Protein AF-A0A2V9W649-F1 (afdb_monomer)

Sequence (204 aa):
MFNSCSEYHQCWRRTGMTVLRASDFQQPILEKAGDNLRIDWGSVLLALPDQSGASAATEARETAQSNFAAGKPFVSDDLDMPRRASEGALLAASLDFGHVGSESVSRHILVGYDDLYSIEYLKRWMRPYWRRKGMTIGELLETAEREYSAIDRRSREFDELLATDLRQVGGEAYADLATVAFRQTIAAHKLVVDVDGQPMLFPK

pLDDT: mean 89.99, std 12.3, range [30.41, 98.69]

Foldseek 3Di:
DDDPDDPPALWDDDDQKIKGKDAQPVQCQQVDDDPPDDQRHFIKMKIFGNDPLKAWEFAFPVVLVVCVVVSHHDDDYDRPDDDDPVGGTDGDMDHDPDDDDPDDDDGDMDIDTGSVFDHQDPNDTWRFLVCLPPDDPSNVVVVCVVCVVVVVVVVVVVLVVQLVVQCVVPRDVRSVVVVVVVVVFVVQWTWTADPVGDTDIDGD

Structure (mmCIF, N/CA/C/O backbone):
data_AF-A0A2V9W649-F1
#
_entry.id   AF-A0A2V9W649-F1
#
loop_
_atom_site.group_PDB
_atom_site.id
_atom_site.type_symbol
_atom_site.label_atom_id
_atom_site.label_alt_id
_atom_site.label_comp_id
_atom_site.label_asym_id
_atom_site.label_entity_id
_atom_site.label_seq_id
_atom_site.pdbx_PDB_ins_code
_atom_site.Cartn_x
_atom_site.Cartn_y
_atom_site.Cartn_z
_atom_site.occupancy
_atom_site.B_iso_or_equiv
_atom_site.auth_seq_id
_atom_site.auth_comp_id
_atom_site.auth_asym_id
_atom_site.auth_atom_id
_atom_site.pdbx_PDB_model_num
ATOM 1 N N . MET A 1 1 ? 5.599 -7.432 -28.348 1.00 30.52 1 MET A N 1
ATOM 2 C CA . MET A 1 1 ? 5.366 -8.768 -27.767 1.00 30.52 1 MET A CA 1
ATOM 3 C C . MET A 1 1 ? 6.616 -9.126 -26.971 1.00 30.52 1 MET A C 1
ATOM 5 O O . MET A 1 1 ? 7.527 -9.723 -27.517 1.00 30.52 1 MET A O 1
ATOM 9 N N . PHE A 1 2 ? 6.707 -8.651 -25.730 1.00 30.41 2 PHE A N 1
ATOM 10 C CA . PHE A 1 2 ? 7.783 -8.987 -24.795 1.00 30.41 2 PHE A CA 1
ATOM 11 C C . PHE A 1 2 ? 7.097 -9.270 -23.460 1.00 30.41 2 PHE A C 1
ATOM 13 O O . PHE A 1 2 ? 6.714 -8.347 -22.753 1.00 30.41 2 PHE A O 1
ATOM 20 N N . ASN A 1 3 ? 6.818 -10.546 -23.202 1.00 38.91 3 ASN A N 1
ATOM 21 C CA . ASN A 1 3 ? 6.302 -11.024 -21.925 1.00 38.91 3 ASN A CA 1
ATOM 22 C C . ASN A 1 3 ? 7.467 -11.713 -21.217 1.00 38.91 3 ASN A C 1
ATOM 24 O O . ASN A 1 3 ? 7.859 -12.801 -21.635 1.00 38.91 3 ASN A O 1
ATOM 28 N N . SER A 1 4 ? 8.006 -11.096 -20.169 1.00 39.31 4 SER A N 1
ATOM 29 C CA . SER A 1 4 ? 8.986 -11.728 -19.276 1.00 39.31 4 SER A CA 1
ATOM 30 C C . SER A 1 4 ? 8.444 -11.990 -17.868 1.00 39.31 4 SER A C 1
ATOM 32 O O . SER A 1 4 ? 9.234 -12.247 -16.971 1.00 39.31 4 SER A O 1
ATOM 34 N N . CYS A 1 5 ? 7.122 -11.979 -17.652 1.00 41.66 5 CYS A N 1
ATOM 35 C CA . CYS A 1 5 ? 6.541 -12.343 -16.354 1.00 41.66 5 CYS A CA 1
ATOM 36 C C . CYS A 1 5 ? 5.833 -13.706 -16.445 1.00 41.66 5 CYS A C 1
ATOM 38 O O . CYS A 1 5 ? 4.830 -13.851 -17.144 1.00 41.66 5 CYS A O 1
ATOM 40 N N . SER A 1 6 ? 6.384 -14.708 -15.751 1.00 38.81 6 SER A N 1
ATOM 41 C CA . SER A 1 6 ? 5.775 -16.030 -15.516 1.00 38.81 6 SER A CA 1
ATOM 42 C C . SER A 1 6 ? 5.187 -16.088 -14.099 1.00 38.81 6 SER A C 1
ATOM 44 O O . SER A 1 6 ? 5.675 -15.397 -13.206 1.00 38.81 6 SER A O 1
ATOM 46 N N . GLU A 1 7 ? 4.157 -16.915 -13.880 1.00 36.25 7 GLU A N 1
ATOM 47 C CA . GLU A 1 7 ? 3.371 -17.019 -12.629 1.00 36.25 7 GLU A CA 1
ATOM 48 C C . GLU A 1 7 ? 4.176 -17.364 -11.357 1.00 36.25 7 GLU A C 1
ATOM 50 O O . GLU A 1 7 ? 3.636 -17.283 -10.255 1.00 36.25 7 GLU A O 1
ATOM 55 N N . TYR A 1 8 ? 5.461 -17.709 -11.483 1.00 37.44 8 TYR A N 1
ATOM 56 C CA . TYR A 1 8 ? 6.356 -18.029 -10.363 1.00 37.44 8 TYR A CA 1
ATOM 57 C C . TYR A 1 8 ? 7.332 -16.902 -9.982 1.00 37.44 8 TYR A C 1
ATOM 59 O O . TYR A 1 8 ? 8.129 -17.078 -9.059 1.00 37.44 8 TYR A O 1
ATOM 67 N N . HIS A 1 9 ? 7.292 -15.752 -10.661 1.00 55.50 9 HIS A N 1
ATOM 68 C CA . HIS A 1 9 ? 8.245 -14.660 -10.446 1.00 55.50 9 HIS A CA 1
ATOM 69 C C . HIS A 1 9 ? 7.694 -13.528 -9.572 1.00 55.50 9 HIS A C 1
ATOM 71 O O . HIS A 1 9 ? 6.492 -13.377 -9.363 1.00 55.50 9 HIS A O 1
ATOM 77 N N . GLN A 1 10 ? 8.615 -12.696 -9.075 1.00 66.62 10 GLN A N 1
ATOM 78 C CA . GLN A 1 10 ? 8.317 -11.451 -8.362 1.00 66.62 10 GLN A CA 1
ATOM 79 C C . GLN A 1 10 ? 7.522 -10.443 -9.203 1.00 66.62 10 GLN A C 1
ATOM 81 O O . GLN A 1 10 ? 7.039 -9.470 -8.647 1.00 66.62 10 GLN A O 1
ATOM 86 N N . CYS A 1 11 ? 7.330 -10.694 -10.500 1.00 77.25 11 CYS A N 1
ATOM 87 C CA . CYS A 1 11 ? 6.377 -10.010 -11.362 1.00 77.25 11 CYS A CA 1
ATOM 88 C C . CYS A 1 11 ? 5.362 -11.007 -11.939 1.00 77.25 11 CYS A C 1
ATOM 90 O O . CYS A 1 11 ? 5.750 -12.059 -12.450 1.00 77.25 11 CYS A O 1
ATOM 92 N N . TRP A 1 12 ? 4.077 -10.648 -11.956 1.00 85.81 12 TRP A N 1
ATOM 93 C CA . TRP A 1 12 ? 3.069 -11.297 -12.802 1.00 85.81 12 TRP A CA 1
ATOM 94 C C . TRP A 1 12 ? 2.072 -10.281 -13.369 1.00 85.81 12 TRP A C 1
ATOM 96 O O . TRP A 1 12 ? 1.919 -9.165 -12.870 1.00 85.81 12 TRP A O 1
ATOM 106 N N . ARG A 1 13 ? 1.359 -10.678 -14.428 1.00 88.62 13 ARG A N 1
ATOM 107 C CA . ARG A 1 13 ? 0.265 -9.889 -15.009 1.00 88.62 13 ARG A CA 1
ATOM 108 C C . ARG A 1 13 ? -1.079 -10.321 -14.432 1.00 88.62 13 ARG A C 1
ATOM 110 O O . ARG A 1 13 ? -1.360 -11.512 -14.305 1.00 88.62 13 ARG A O 1
ATOM 117 N N . ARG A 1 14 ? -1.923 -9.343 -14.113 1.00 87.00 14 ARG A N 1
ATOM 118 C CA . ARG A 1 14 ? -3.352 -9.512 -13.813 1.00 87.00 14 ARG A CA 1
ATOM 119 C C . ARG A 1 14 ? -4.175 -8.702 -14.800 1.00 87.00 14 ARG A C 1
ATOM 121 O O . ARG A 1 14 ? -3.622 -7.973 -15.624 1.00 87.00 14 ARG A O 1
ATOM 128 N N . THR A 1 15 ? -5.491 -8.862 -14.746 1.00 87.31 15 THR A N 1
ATOM 129 C CA . THR A 1 15 ? -6.413 -8.156 -15.634 1.00 87.31 15 THR A CA 1
ATOM 130 C C . THR A 1 15 ? -6.182 -6.646 -15.523 1.00 87.31 15 THR A C 1
ATOM 132 O O . THR A 1 15 ? -6.490 -6.047 -14.498 1.00 87.31 15 THR A O 1
ATOM 135 N N . GLY A 1 16 ? -5.598 -6.042 -16.561 1.00 92.19 16 GLY A N 1
ATOM 136 C CA . GLY A 1 16 ? -5.346 -4.601 -16.624 1.00 92.19 16 GLY A CA 1
ATOM 137 C C . GLY A 1 16 ? -4.244 -4.065 -15.703 1.00 92.19 16 GLY A C 1
ATOM 138 O O . GLY A 1 16 ? -4.250 -2.868 -15.440 1.00 92.19 16 GLY A O 1
ATOM 139 N N . MET A 1 17 ? -3.333 -4.894 -15.171 1.00 95.56 17 MET A N 1
ATOM 140 C CA . MET A 1 17 ? -2.233 -4.406 -14.321 1.00 95.56 17 MET A CA 1
ATOM 141 C C . MET A 1 17 ? -1.007 -5.330 -14.288 1.00 95.56 17 MET A C 1
ATOM 143 O O . MET A 1 17 ? -1.107 -6.554 -14.424 1.00 95.56 17 MET A O 1
ATOM 147 N N . THR A 1 18 ? 0.164 -4.738 -14.051 1.00 95.50 18 THR A N 1
ATOM 148 C CA . THR A 1 18 ? 1.409 -5.443 -13.709 1.00 95.50 18 THR A CA 1
ATOM 149 C C . THR A 1 18 ? 1.573 -5.444 -12.199 1.00 95.50 18 THR A C 1
ATOM 151 O O . THR A 1 18 ? 1.419 -4.402 -11.573 1.00 95.50 18 THR A O 1
ATOM 154 N N . VAL A 1 19 ? 1.887 -6.591 -11.602 1.00 95.75 19 VAL A N 1
ATOM 155 C CA . VAL A 1 19 ? 2.046 -6.712 -10.151 1.00 95.75 19 VAL A CA 1
ATOM 156 C C . VAL A 1 19 ? 3.452 -7.186 -9.831 1.00 95.75 19 VAL A C 1
ATOM 158 O O . VAL A 1 19 ? 3.841 -8.270 -10.255 1.00 95.75 19 VAL A O 1
ATOM 161 N N . LEU A 1 20 ? 4.185 -6.374 -9.075 1.00 94.75 20 LEU A N 1
ATOM 162 C CA . LEU A 1 20 ? 5.480 -6.697 -8.496 1.00 94.75 20 LEU A CA 1
ATOM 163 C C . LEU A 1 20 ? 5.316 -7.124 -7.032 1.00 94.75 20 LEU A C 1
ATOM 165 O O . LEU A 1 20 ? 4.411 -6.654 -6.338 1.00 94.75 20 LEU A O 1
ATOM 169 N N . ARG A 1 21 ? 6.206 -7.980 -6.533 1.00 92.31 21 ARG A N 1
ATOM 170 C CA . ARG A 1 21 ? 6.121 -8.580 -5.200 1.00 92.31 21 ARG A CA 1
ATOM 171 C C . ARG A 1 21 ? 7.492 -8.804 -4.587 1.00 92.31 21 ARG A C 1
ATOM 173 O O . ARG A 1 21 ? 8.339 -9.448 -5.188 1.00 92.31 21 ARG A O 1
ATOM 180 N N . ALA A 1 22 ? 7.637 -8.412 -3.326 1.00 90.38 22 ALA A N 1
ATOM 181 C CA . ALA A 1 22 ? 8.777 -8.777 -2.489 1.00 90.38 22 ALA A CA 1
ATOM 182 C C . ALA A 1 22 ? 8.303 -9.537 -1.246 1.00 90.38 22 ALA A C 1
ATOM 184 O O . ALA A 1 22 ? 7.185 -9.351 -0.756 1.00 90.38 22 ALA A O 1
ATOM 185 N N . SER A 1 23 ? 9.121 -10.463 -0.754 1.00 89.19 23 SER A N 1
ATOM 186 C CA . SER A 1 23 ? 8.783 -11.354 0.363 1.00 89.19 23 SER A CA 1
ATOM 187 C C . SER A 1 23 ? 10.049 -11.789 1.086 1.00 89.19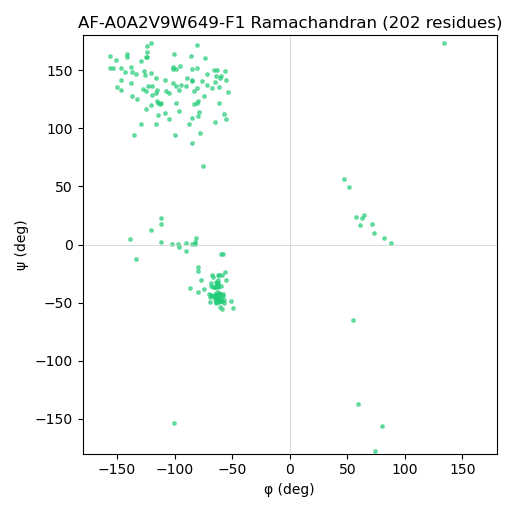 23 SER A C 1
ATOM 189 O O . SER A 1 23 ? 11.103 -11.889 0.459 1.00 89.19 23 SER A O 1
ATOM 191 N N . ASP A 1 24 ? 9.940 -12.085 2.380 1.00 88.06 24 ASP A N 1
ATOM 192 C CA . ASP A 1 24 ? 10.993 -12.832 3.069 1.00 88.06 24 ASP A CA 1
ATOM 193 C C . ASP A 1 24 ? 11.078 -14.241 2.462 1.00 88.06 24 ASP A C 1
ATOM 195 O O . ASP A 1 24 ? 10.053 -14.848 2.152 1.00 88.06 24 ASP A O 1
ATOM 199 N N . PHE A 1 25 ? 12.282 -14.769 2.274 1.00 87.44 25 PHE A N 1
ATOM 200 C CA . PHE A 1 25 ? 12.463 -16.136 1.800 1.00 87.44 25 PHE A CA 1
ATOM 201 C C . PHE A 1 25 ? 12.015 -17.171 2.844 1.00 87.44 25 PHE A C 1
ATOM 203 O O . PHE A 1 25 ? 11.467 -18.206 2.476 1.00 87.44 25 PHE A O 1
ATOM 210 N N . GLN A 1 26 ? 12.231 -16.900 4.136 1.00 89.44 26 GLN A N 1
ATOM 211 C CA . GLN A 1 26 ? 11.980 -17.873 5.203 1.00 89.44 26 GLN A CA 1
ATOM 212 C C . GLN A 1 26 ? 10.498 -1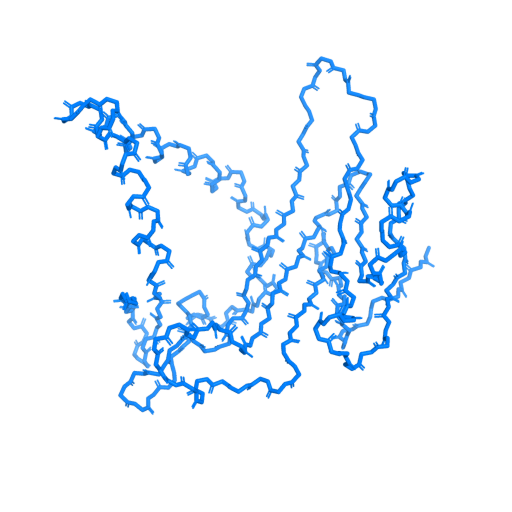8.017 5.555 1.00 89.44 26 GLN A C 1
ATOM 214 O O . GLN A 1 26 ? 10.085 -19.103 5.943 1.00 89.44 26 GLN A O 1
ATOM 219 N N . GLN A 1 27 ? 9.707 -16.948 5.409 1.00 91.50 27 GLN A N 1
ATOM 220 C CA . GLN A 1 27 ? 8.275 -16.931 5.740 1.00 91.50 27 GLN A CA 1
ATOM 221 C C . GLN A 1 27 ? 7.950 -17.545 7.128 1.00 91.50 27 GLN A C 1
ATOM 223 O O . GLN A 1 27 ? 7.136 -18.469 7.194 1.00 91.50 27 GLN A O 1
ATOM 228 N N . PRO A 1 28 ? 8.543 -17.059 8.239 1.00 92.56 28 PRO A N 1
ATOM 229 C CA . PRO A 1 28 ? 8.313 -17.598 9.584 1.00 92.56 28 PRO A CA 1
ATOM 230 C C . PRO A 1 28 ? 6.941 -17.165 10.142 1.00 92.56 28 PRO A C 1
ATOM 232 O O . PRO A 1 28 ? 6.844 -16.354 11.066 1.00 92.56 28 PRO A O 1
ATOM 235 N N . ILE A 1 29 ? 5.857 -17.668 9.543 1.00 92.00 29 ILE A N 1
ATOM 236 C CA . ILE A 1 29 ? 4.476 -17.250 9.829 1.00 92.00 29 ILE A CA 1
ATOM 237 C C . ILE A 1 29 ? 4.170 -17.433 11.318 1.00 92.00 29 ILE A C 1
ATOM 239 O O . ILE A 1 29 ? 4.039 -18.555 11.801 1.00 92.00 29 ILE A O 1
ATOM 243 N N . LEU A 1 30 ? 3.992 -16.310 12.021 1.00 89.19 30 LEU A N 1
ATOM 244 C CA . LEU A 1 30 ? 3.592 -16.262 13.432 1.00 89.19 30 LEU A CA 1
ATOM 245 C C . LEU A 1 30 ? 4.535 -17.027 14.386 1.00 89.19 30 LEU A C 1
ATOM 247 O O . LEU A 1 30 ? 4.135 -17.388 15.490 1.00 89.19 30 LEU A O 1
ATOM 251 N N . GLU A 1 31 ? 5.799 -17.239 14.001 1.00 90.00 31 GLU A N 1
ATOM 252 C CA . GLU A 1 31 ? 6.782 -17.948 14.838 1.00 90.00 31 GLU A CA 1
ATOM 253 C C . GLU A 1 31 ? 7.382 -17.066 15.945 1.00 90.00 31 GLU A C 1
ATOM 255 O O . GLU A 1 31 ? 7.887 -17.570 16.951 1.00 90.00 31 GLU A O 1
ATOM 260 N N . LYS A 1 32 ? 7.352 -15.740 15.764 1.00 88.81 32 LYS A N 1
ATOM 261 C CA . LYS A 1 32 ? 7.980 -14.759 16.661 1.00 88.81 32 LYS A CA 1
ATOM 262 C C . LYS A 1 32 ? 6.924 -13.992 17.458 1.00 88.81 32 LYS A C 1
ATOM 264 O O . LYS A 1 32 ? 5.892 -13.599 16.919 1.00 88.81 32 LYS A O 1
ATOM 269 N N . ALA A 1 33 ? 7.217 -13.721 18.730 1.00 84.62 33 ALA A N 1
ATOM 270 C CA . ALA A 1 33 ? 6.373 -12.931 19.625 1.00 84.62 33 ALA A CA 1
ATOM 271 C C . ALA A 1 33 ? 7.202 -11.891 20.396 1.00 84.62 33 ALA A C 1
ATOM 273 O O . ALA A 1 33 ? 8.360 -12.143 20.728 1.00 84.62 33 ALA A O 1
ATOM 274 N N . GLY A 1 34 ? 6.602 -10.733 20.680 1.00 82.94 34 GLY A N 1
ATOM 275 C CA . GLY A 1 34 ? 7.230 -9.636 21.419 1.00 82.94 34 GLY A CA 1
ATOM 276 C C . GLY A 1 34 ? 7.028 -8.263 20.777 1.00 82.94 34 GLY A C 1
ATOM 277 O O . GLY A 1 34 ? 6.510 -8.132 19.663 1.00 82.94 34 GLY A O 1
ATOM 278 N N . ASP A 1 35 ? 7.468 -7.235 21.497 1.00 78.25 35 ASP A N 1
ATOM 279 C CA . ASP A 1 35 ? 7.430 -5.853 21.030 1.00 78.25 35 ASP A CA 1
ATOM 280 C C . ASP A 1 35 ? 8.495 -5.587 19.966 1.00 78.25 35 ASP A C 1
ATOM 282 O O . ASP A 1 35 ? 9.487 -6.305 19.837 1.00 78.25 35 ASP A O 1
ATOM 286 N N . ASN A 1 36 ? 8.299 -4.519 19.186 1.00 81.25 36 ASN A N 1
ATOM 287 C CA . ASN A 1 36 ? 9.237 -4.092 18.144 1.00 81.25 36 ASN A CA 1
ATOM 288 C C . ASN A 1 36 ? 9.461 -5.144 17.025 1.00 81.25 36 ASN A C 1
ATOM 290 O O . ASN A 1 36 ? 10.396 -5.023 16.231 1.00 81.25 36 ASN A O 1
ATOM 294 N N . LEU A 1 37 ? 8.578 -6.142 16.904 1.00 81.62 37 LEU A N 1
ATOM 295 C CA . LEU A 1 37 ? 8.532 -7.052 15.760 1.00 81.62 37 LEU A CA 1
ATOM 296 C C . LEU A 1 37 ? 7.754 -6.430 14.596 1.00 81.62 37 LEU A C 1
ATOM 298 O O . LEU A 1 37 ? 6.646 -5.900 14.766 1.00 81.62 37 LEU A O 1
ATOM 302 N N . ARG A 1 38 ? 8.351 -6.506 13.404 1.00 83.06 38 ARG A N 1
ATOM 303 C CA . ARG A 1 38 ? 7.686 -6.223 12.128 1.00 83.06 38 ARG A CA 1
ATOM 304 C C . ARG A 1 38 ? 7.213 -7.548 11.559 1.00 83.06 38 ARG A C 1
ATOM 306 O O . ARG A 1 38 ? 7.794 -8.585 11.855 1.00 83.06 38 ARG A O 1
ATOM 313 N N . ILE A 1 39 ? 6.163 -7.481 10.755 1.00 85.62 39 ILE A N 1
ATOM 314 C CA . ILE A 1 39 ? 5.730 -8.627 9.972 1.00 85.62 39 ILE A CA 1
ATOM 315 C C . ILE A 1 39 ? 6.864 -9.029 9.017 1.00 85.62 39 ILE A C 1
ATOM 317 O O . ILE A 1 39 ? 7.357 -8.205 8.247 1.00 85.62 39 ILE A O 1
ATOM 321 N N . ASP A 1 40 ? 7.321 -10.269 9.136 1.00 87.50 40 ASP A N 1
ATOM 322 C CA . ASP A 1 40 ? 8.423 -10.861 8.369 1.00 87.50 40 ASP A CA 1
ATOM 323 C C . ASP A 1 40 ? 7.971 -12.094 7.569 1.00 87.50 40 ASP A C 1
ATOM 325 O O . ASP A 1 40 ? 8.779 -12.824 7.007 1.00 87.50 40 ASP A O 1
ATOM 329 N N . TRP A 1 41 ? 6.659 -12.297 7.459 1.00 92.31 41 TRP A N 1
ATOM 330 C CA . TRP A 1 41 ? 6.030 -13.278 6.581 1.00 92.31 41 TRP A CA 1
ATOM 331 C C . TRP A 1 41 ? 5.024 -12.594 5.662 1.00 92.31 41 TRP A C 1
ATOM 333 O O . TRP A 1 41 ? 4.605 -11.469 5.899 1.00 92.31 41 TRP A O 1
ATOM 343 N N . GLY A 1 42 ? 4.585 -13.288 4.623 1.00 93.25 42 GLY A N 1
ATOM 344 C CA . GLY A 1 42 ? 3.731 -12.704 3.609 1.00 93.25 42 GLY A CA 1
ATOM 345 C C . GLY A 1 42 ? 4.529 -11.888 2.603 1.00 93.25 42 GLY A C 1
ATOM 346 O O . GLY A 1 42 ? 5.706 -12.159 2.325 1.00 93.25 42 GLY A O 1
ATOM 347 N N . SER A 1 43 ? 3.856 -10.940 1.960 1.00 93.56 43 SER A N 1
ATOM 348 C CA . SER A 1 43 ? 4.406 -10.265 0.788 1.00 93.56 43 SER A CA 1
ATOM 349 C C . SER A 1 43 ? 3.905 -8.843 0.647 1.00 93.56 43 SER A C 1
ATOM 351 O O . SER A 1 43 ? 2.706 -8.607 0.734 1.00 93.56 43 SER A O 1
ATOM 353 N N . VAL A 1 44 ? 4.808 -7.914 0.345 1.00 94.12 44 VAL A N 1
ATOM 354 C CA . VAL A 1 44 ? 4.433 -6.585 -0.147 1.00 94.12 44 VAL A CA 1
ATOM 355 C C . VAL A 1 44 ? 4.227 -6.661 -1.655 1.00 94.12 44 VAL A C 1
ATOM 357 O O . VAL A 1 44 ? 4.969 -7.359 -2.350 1.00 94.12 44 VAL A O 1
ATOM 360 N N . LEU A 1 45 ? 3.213 -5.961 -2.150 1.00 95.75 45 LEU A N 1
ATOM 361 C CA . LEU A 1 45 ? 2.859 -5.899 -3.557 1.00 95.75 45 LEU A CA 1
ATOM 362 C C . LEU A 1 45 ? 2.853 -4.449 -4.026 1.00 95.75 45 LEU A C 1
ATOM 364 O O . LEU A 1 45 ? 2.289 -3.586 -3.352 1.00 95.75 45 LEU A O 1
ATOM 368 N N . LEU A 1 46 ? 3.417 -4.211 -5.204 1.00 97.19 46 LEU A N 1
ATOM 369 C CA . LEU A 1 46 ? 3.237 -2.986 -5.971 1.00 97.19 46 LEU A CA 1
ATOM 370 C C . LEU A 1 46 ? 2.492 -3.363 -7.246 1.00 97.19 46 LEU A C 1
ATOM 372 O O . LEU A 1 46 ? 3.036 -4.052 -8.102 1.00 97.19 46 LEU A O 1
ATOM 376 N N . ALA A 1 47 ? 1.247 -2.925 -7.374 1.00 97.12 47 ALA A N 1
ATOM 377 C CA . ALA A 1 47 ? 0.447 -3.118 -8.572 1.00 97.12 47 ALA A CA 1
ATOM 378 C C . ALA A 1 47 ? 0.354 -1.809 -9.360 1.00 97.12 47 ALA A C 1
ATOM 380 O O . ALA A 1 47 ? 0.040 -0.750 -8.819 1.00 97.12 47 ALA A O 1
ATOM 381 N N . LEU A 1 48 ? 0.641 -1.903 -10.652 1.00 97.06 48 LEU A N 1
ATOM 382 C CA . LEU A 1 48 ? 0.635 -0.808 -11.602 1.00 97.06 48 LEU A CA 1
ATOM 383 C C . LEU A 1 48 ? -0.457 -1.072 -12.647 1.00 97.06 48 LEU A C 1
ATOM 385 O O . LEU A 1 48 ? -0.252 -1.924 -13.519 1.00 97.06 48 LEU A O 1
ATOM 389 N N . PRO A 1 49 ? -1.609 -0.383 -12.559 1.00 96.75 49 PRO A N 1
ATOM 390 C CA . PRO A 1 49 ? -2.644 -0.436 -13.584 1.00 96.75 49 PRO A CA 1
ATOM 391 C C . PRO A 1 49 ? -2.113 -0.036 -14.961 1.00 96.75 49 PRO A C 1
ATOM 393 O O . PRO A 1 49 ? -1.201 0.787 -15.079 1.00 96.75 49 PRO A O 1
ATOM 396 N N . ASP A 1 50 ? -2.706 -0.608 -16.005 1.00 95.06 50 ASP A N 1
ATOM 397 C CA . ASP A 1 50 ? -2.410 -0.269 -17.391 1.00 95.06 50 ASP A CA 1
ATOM 398 C C . ASP A 1 50 ? -2.829 1.179 -17.658 1.00 95.06 50 ASP A C 1
ATOM 400 O O . ASP A 1 50 ? -4.007 1.507 -17.791 1.00 95.06 50 ASP A O 1
ATOM 404 N N . GLN A 1 51 ? -1.840 2.062 -17.740 1.00 94.38 51 GLN A N 1
ATOM 405 C CA . GLN A 1 51 ? -2.036 3.487 -17.973 1.00 94.38 51 GLN A CA 1
ATOM 406 C C . GLN A 1 51 ? -0.877 4.048 -18.803 1.00 94.38 51 GLN A C 1
ATOM 408 O O . GLN A 1 51 ? 0.238 3.526 -18.793 1.00 94.38 51 GLN A O 1
ATOM 413 N N . SER A 1 52 ? -1.141 5.103 -19.573 1.00 92.19 52 SER A N 1
ATOM 414 C CA . SER A 1 52 ? -0.147 5.655 -20.502 1.00 92.19 52 SER A CA 1
ATOM 415 C C . SER A 1 52 ? 1.103 6.147 -19.769 1.00 92.19 52 SER A C 1
ATOM 417 O O . SER A 1 52 ? 0.997 6.842 -18.761 1.00 92.19 52 SER A O 1
ATOM 419 N N . GLY A 1 53 ? 2.285 5.830 -20.299 1.00 92.31 53 GLY A N 1
ATOM 420 C CA . GLY A 1 53 ? 3.560 6.250 -19.707 1.00 92.31 53 GLY A CA 1
ATOM 421 C C . GLY A 1 53 ? 3.941 5.502 -18.426 1.00 92.31 53 GLY A C 1
ATOM 422 O O . GLY A 1 53 ? 4.877 5.907 -17.745 1.00 92.31 53 GLY A O 1
ATOM 423 N N . ALA A 1 54 ? 3.227 4.433 -18.071 1.00 95.69 54 ALA A N 1
ATOM 424 C CA . ALA A 1 54 ? 3.541 3.634 -16.898 1.00 95.69 54 ALA A CA 1
ATOM 425 C C . ALA A 1 54 ? 4.501 2.488 -17.231 1.00 95.69 54 ALA A C 1
ATOM 427 O O . ALA A 1 54 ? 4.320 1.780 -18.223 1.00 95.69 54 ALA A O 1
ATOM 428 N N . SER A 1 55 ? 5.502 2.279 -16.380 1.00 95.25 55 SER A N 1
ATOM 429 C CA . SER A 1 55 ? 6.375 1.106 -16.452 1.00 95.25 55 SER A CA 1
ATOM 430 C C . SER A 1 55 ? 6.754 0.621 -15.058 1.00 95.25 55 SER A C 1
ATOM 432 O O . SER A 1 55 ? 6.839 1.418 -14.124 1.00 95.25 55 SER A O 1
ATOM 434 N N . ALA A 1 56 ? 6.951 -0.685 -14.910 1.00 94.81 56 ALA A N 1
ATOM 435 C CA . ALA A 1 56 ? 7.333 -1.310 -13.654 1.00 94.81 56 ALA A CA 1
ATOM 436 C C . ALA A 1 56 ? 8.226 -2.515 -13.919 1.00 94.81 56 ALA A C 1
ATOM 438 O O . ALA A 1 56 ? 7.980 -3.262 -14.865 1.00 94.81 56 ALA A O 1
ATOM 439 N N . ALA A 1 57 ? 9.222 -2.700 -13.061 1.00 93.25 57 ALA A N 1
ATOM 440 C CA . ALA A 1 57 ? 10.055 -3.890 -13.028 1.00 93.25 57 ALA A CA 1
ATOM 441 C C . ALA A 1 57 ? 10.675 -4.059 -11.639 1.00 93.25 57 ALA A C 1
ATOM 443 O O . ALA A 1 57 ? 10.750 -3.123 -10.837 1.00 93.25 57 ALA A O 1
ATOM 444 N N . THR A 1 58 ? 11.141 -5.265 -11.368 1.00 92.00 58 THR A N 1
ATOM 445 C CA . THR A 1 58 ? 12.002 -5.567 -10.232 1.00 92.00 58 THR A CA 1
ATOM 446 C C . THR A 1 58 ? 13.443 -5.340 -10.671 1.00 92.00 58 THR A C 1
ATOM 448 O O . THR A 1 58 ? 13.960 -6.155 -11.408 1.00 92.00 58 THR A O 1
ATOM 451 N N . GLU A 1 59 ? 14.113 -4.254 -10.289 1.00 89.00 59 GLU A N 1
ATOM 452 C CA . GLU A 1 59 ? 15.458 -3.931 -10.810 1.00 89.00 59 GLU A CA 1
ATOM 453 C C . GLU A 1 59 ? 16.471 -3.705 -9.682 1.00 89.00 59 GLU A C 1
ATOM 455 O O . GLU A 1 59 ? 16.132 -3.207 -8.604 1.00 89.00 59 GLU A O 1
ATOM 460 N N . ALA A 1 60 ? 17.746 -4.022 -9.929 1.00 88.69 60 ALA A N 1
ATOM 461 C CA . ALA A 1 60 ? 18.829 -3.604 -9.043 1.00 88.69 60 ALA A CA 1
ATOM 462 C C . ALA A 1 60 ? 18.816 -2.075 -8.866 1.00 88.69 60 ALA A C 1
ATOM 464 O O . ALA A 1 60 ? 18.575 -1.326 -9.817 1.00 88.69 60 ALA A O 1
ATOM 465 N N . ARG A 1 61 ? 19.100 -1.607 -7.645 1.00 88.50 61 ARG A N 1
ATOM 466 C CA . ARG A 1 61 ? 18.949 -0.200 -7.236 1.00 88.50 61 ARG A CA 1
ATOM 467 C C . ARG A 1 61 ? 19.621 0.781 -8.191 1.00 88.50 61 ARG A C 1
ATOM 469 O O . ARG A 1 61 ? 19.001 1.761 -8.593 1.00 88.50 61 ARG A O 1
ATOM 476 N N . GLU A 1 62 ? 20.869 0.520 -8.550 1.00 90.25 62 GLU A N 1
ATOM 477 C CA . GLU A 1 62 ? 21.683 1.406 -9.380 1.00 90.25 62 GLU A CA 1
ATOM 478 C C . GLU A 1 62 ? 21.123 1.488 -10.810 1.00 90.25 62 GLU A C 1
ATOM 480 O O . GLU A 1 62 ? 21.099 2.563 -11.412 1.00 90.25 62 GLU A O 1
ATOM 485 N N . THR A 1 63 ? 20.598 0.369 -11.324 1.00 90.56 63 THR A N 1
ATOM 486 C CA . THR A 1 63 ? 19.963 0.295 -12.649 1.00 90.56 63 THR A CA 1
ATOM 487 C C . THR A 1 63 ? 18.640 1.055 -12.657 1.00 90.56 63 THR A C 1
ATOM 489 O O . THR A 1 63 ? 18.461 1.942 -13.492 1.00 90.56 63 THR A O 1
ATOM 492 N N . ALA A 1 64 ? 17.770 0.802 -11.674 1.00 91.94 64 ALA A N 1
ATOM 493 C CA . ALA A 1 64 ? 16.489 1.490 -11.538 1.00 91.94 64 ALA A CA 1
ATOM 494 C C . ALA A 1 64 ? 16.673 3.013 -11.416 1.00 91.94 64 ALA A C 1
ATOM 496 O O . ALA A 1 64 ? 15.994 3.788 -12.089 1.00 91.94 64 ALA A O 1
ATOM 497 N N . GLN A 1 65 ? 17.633 3.460 -10.598 1.00 92.62 65 GLN A N 1
ATOM 498 C CA . GLN A 1 65 ? 17.948 4.882 -10.436 1.00 92.62 65 GLN A CA 1
ATOM 499 C C . GLN A 1 65 ? 18.484 5.509 -11.727 1.00 92.62 65 GLN A C 1
ATOM 501 O O . GLN A 1 65 ? 18.066 6.608 -12.089 1.00 92.62 65 GLN A O 1
ATOM 506 N N . SER A 1 66 ? 19.382 4.818 -12.436 1.00 94.25 66 SER A N 1
ATOM 507 C CA . SER A 1 66 ? 19.922 5.296 -13.711 1.00 94.25 66 SER A CA 1
ATOM 508 C C . SER A 1 66 ? 18.835 5.406 -14.784 1.00 94.25 66 SER A C 1
ATOM 510 O O . SER A 1 66 ? 18.740 6.435 -15.456 1.00 94.25 66 SER A O 1
ATOM 512 N N . ASN A 1 67 ? 17.979 4.387 -14.906 1.00 94.31 67 ASN A N 1
ATOM 513 C CA . ASN A 1 67 ? 16.850 4.378 -15.834 1.00 94.31 67 ASN A CA 1
ATOM 514 C C . ASN A 1 67 ? 15.865 5.508 -15.522 1.00 94.31 67 ASN A C 1
ATOM 516 O O . ASN A 1 67 ? 15.510 6.268 -16.424 1.00 94.31 67 ASN A O 1
ATOM 520 N N . PHE A 1 68 ? 15.503 5.682 -14.248 1.00 94.50 68 PHE A N 1
ATOM 521 C CA . PHE A 1 68 ? 14.613 6.755 -13.811 1.00 94.50 68 PHE A CA 1
ATOM 522 C C . PHE A 1 68 ? 15.184 8.143 -14.125 1.00 94.50 68 PHE A C 1
ATOM 524 O O . PHE A 1 68 ? 14.504 8.966 -14.733 1.00 94.50 68 PHE A O 1
ATOM 531 N N . ALA A 1 69 ? 16.453 8.390 -13.782 1.00 95.50 69 ALA A N 1
ATOM 532 C CA . ALA A 1 69 ? 17.118 9.666 -14.055 1.00 95.50 69 ALA A CA 1
ATOM 533 C C . ALA A 1 69 ? 17.229 9.969 -15.559 1.00 95.50 69 ALA A C 1
ATOM 535 O O . ALA A 1 69 ? 17.204 11.130 -15.961 1.00 95.50 69 ALA A O 1
ATOM 536 N N . ALA A 1 70 ? 17.334 8.932 -16.393 1.00 95.06 70 ALA A N 1
ATOM 537 C CA . ALA A 1 70 ? 17.369 9.052 -17.846 1.00 95.06 70 ALA A CA 1
ATOM 538 C C . ALA A 1 70 ? 15.974 9.114 -18.502 1.00 95.06 70 ALA A C 1
ATOM 540 O O . ALA A 1 70 ? 15.903 9.168 -19.730 1.00 95.06 70 ALA A O 1
ATOM 541 N N . GLY A 1 71 ? 14.881 9.060 -17.728 1.00 93.38 71 GLY A N 1
ATOM 542 C CA . GLY A 1 71 ? 13.512 9.016 -18.255 1.00 93.38 71 GLY A CA 1
ATOM 543 C C . GLY A 1 71 ? 13.209 7.752 -19.066 1.00 93.38 71 GLY A C 1
ATOM 544 O O . GLY A 1 71 ? 12.372 7.777 -19.966 1.00 93.38 71 GLY A O 1
ATOM 545 N N . LYS A 1 72 ? 13.925 6.654 -18.805 1.00 93.19 72 LYS A N 1
ATOM 546 C CA . LYS A 1 72 ? 13.739 5.381 -19.505 1.00 93.19 72 LYS A CA 1
ATOM 547 C C . LYS A 1 72 ? 12.692 4.526 -18.789 1.00 93.19 72 LYS A C 1
ATOM 549 O O . LYS A 1 72 ? 12.662 4.514 -17.558 1.00 93.19 72 LYS A O 1
ATOM 554 N N . PRO A 1 73 ? 11.863 3.779 -19.538 1.00 91.50 73 PRO A N 1
ATOM 555 C CA . PRO A 1 73 ? 10.949 2.826 -18.933 1.00 91.50 73 PRO A CA 1
ATOM 556 C C . PRO A 1 73 ? 11.718 1.685 -18.258 1.00 91.50 73 PRO A C 1
ATOM 558 O O . PRO A 1 73 ? 12.791 1.288 -18.719 1.00 91.50 73 PRO A O 1
ATOM 561 N N . PHE A 1 74 ? 11.128 1.128 -17.206 1.00 92.31 74 PHE A N 1
ATOM 562 C CA . PHE A 1 74 ? 11.564 -0.121 -16.590 1.00 92.31 74 PHE A CA 1
ATOM 563 C C . PHE A 1 74 ? 11.042 -1.290 -17.424 1.00 92.31 74 PHE A C 1
ATOM 565 O O . PHE A 1 74 ? 9.843 -1.367 -17.704 1.00 92.31 74 PHE A O 1
ATOM 572 N N . VAL A 1 75 ? 11.943 -2.156 -17.888 1.00 83.00 75 VAL A N 1
ATOM 573 C CA . VAL A 1 75 ? 11.624 -3.141 -18.943 1.00 83.00 75 VAL A CA 1
ATOM 574 C C . VAL A 1 75 ? 12.107 -4.554 -18.652 1.00 83.00 75 VAL A C 1
ATOM 576 O O . VAL A 1 75 ? 11.700 -5.471 -19.364 1.00 83.00 75 VAL A O 1
ATOM 579 N N . SER A 1 76 ? 12.970 -4.751 -17.654 1.00 82.06 76 SER A N 1
ATOM 580 C CA . SER A 1 76 ? 13.524 -6.068 -17.350 1.00 82.06 76 SER A CA 1
ATOM 581 C C . SER A 1 76 ? 13.530 -6.313 -15.858 1.00 82.06 76 SER A C 1
ATOM 583 O O . SER A 1 76 ? 14.102 -5.536 -15.103 1.00 82.06 76 SER A O 1
ATOM 585 N N . ASP A 1 77 ? 12.964 -7.445 -15.459 1.00 85.06 77 ASP A N 1
ATOM 586 C CA . ASP A 1 77 ? 13.091 -7.926 -14.095 1.00 85.06 77 ASP A CA 1
ATOM 587 C C . ASP A 1 77 ? 14.481 -8.532 -13.857 1.00 85.06 77 ASP A C 1
ATOM 589 O O . ASP A 1 77 ? 15.040 -9.248 -14.692 1.00 85.06 77 ASP A O 1
ATOM 593 N N . ASP A 1 78 ? 15.013 -8.259 -12.679 1.00 82.12 78 ASP A N 1
ATOM 594 C CA . ASP A 1 78 ? 16.127 -8.932 -12.054 1.00 82.12 78 ASP A CA 1
ATOM 595 C C . ASP A 1 78 ? 15.604 -10.230 -11.433 1.00 82.12 78 ASP A C 1
ATOM 597 O O . ASP A 1 78 ? 14.814 -10.231 -10.485 1.00 82.12 78 ASP A O 1
ATOM 601 N N . LEU A 1 79 ? 16.015 -11.348 -12.024 1.00 79.88 79 LEU A N 1
ATOM 602 C CA . LEU A 1 79 ? 15.550 -12.680 -11.645 1.00 79.88 79 LEU A CA 1
ATOM 603 C C . LEU A 1 79 ? 16.504 -13.391 -10.679 1.00 79.88 79 LEU A C 1
ATOM 605 O O . LEU A 1 79 ? 16.213 -14.510 -10.258 1.00 79.88 79 LEU A O 1
ATOM 609 N N . ASP A 1 80 ? 17.634 -12.775 -10.334 1.00 82.06 80 ASP A N 1
ATOM 610 C CA . ASP A 1 80 ? 18.637 -13.387 -9.469 1.00 82.06 80 ASP A CA 1
ATOM 611 C C . ASP A 1 80 ? 18.279 -13.168 -7.990 1.00 82.06 80 ASP A C 1
ATOM 613 O O . ASP A 1 80 ? 18.662 -12.194 -7.348 1.00 82.06 80 ASP A O 1
ATOM 617 N N . MET A 1 81 ? 17.468 -14.090 -7.468 1.00 76.69 81 MET A N 1
ATOM 618 C CA . MET A 1 81 ? 16.914 -14.103 -6.112 1.00 76.69 81 MET A CA 1
ATOM 619 C C . MET A 1 81 ? 16.965 -15.535 -5.533 1.00 76.69 81 MET A C 1
ATOM 621 O O . MET A 1 81 ? 16.869 -16.496 -6.298 1.00 76.69 81 MET A O 1
ATOM 625 N N . PRO A 1 82 ? 17.048 -15.722 -4.195 1.00 84.38 82 PRO A N 1
ATOM 626 C CA . PRO A 1 82 ? 16.961 -14.708 -3.140 1.00 84.38 82 PRO A CA 1
ATOM 627 C C . PRO A 1 82 ? 18.272 -13.942 -2.909 1.00 84.38 82 PRO A C 1
ATOM 629 O O . PRO A 1 82 ? 19.361 -14.483 -3.073 1.00 84.38 82 PRO A O 1
ATOM 632 N N . ARG A 1 83 ? 18.159 -12.694 -2.439 1.00 83.00 83 ARG A N 1
ATOM 633 C CA . ARG A 1 83 ? 19.293 -11.843 -2.042 1.00 83.00 83 ARG A CA 1
ATOM 634 C C . ARG A 1 83 ? 19.152 -11.337 -0.616 1.00 83.00 83 ARG A C 1
ATOM 636 O O . ARG A 1 83 ? 18.055 -11.293 -0.057 1.00 83.00 83 ARG A O 1
ATOM 643 N N . ARG A 1 84 ? 20.270 -10.893 -0.036 1.00 84.44 84 ARG A N 1
ATOM 644 C CA . ARG A 1 84 ? 20.258 -10.141 1.227 1.00 84.44 84 ARG A CA 1
ATOM 645 C C . ARG A 1 84 ? 19.458 -8.857 1.034 1.00 84.44 84 ARG A C 1
ATOM 647 O O . ARG A 1 84 ? 19.584 -8.211 0.001 1.00 84.44 84 ARG A O 1
ATOM 654 N N . ALA A 1 85 ? 18.709 -8.430 2.049 1.00 79.00 85 ALA A N 1
ATOM 655 C CA . ALA A 1 85 ? 17.876 -7.227 1.959 1.00 79.00 85 ALA A CA 1
ATOM 656 C C . ALA A 1 85 ? 18.655 -5.954 1.548 1.00 79.00 85 ALA A C 1
ATOM 658 O O . ALA A 1 85 ? 18.106 -5.093 0.869 1.00 79.00 85 ALA A O 1
ATOM 659 N N . SER A 1 86 ? 19.943 -5.843 1.899 1.00 82.06 86 SER A N 1
ATOM 660 C CA . SER A 1 86 ? 20.819 -4.733 1.482 1.00 82.06 86 SER A CA 1
ATOM 661 C C . SER A 1 86 ? 21.106 -4.698 -0.028 1.00 82.06 86 SER A C 1
ATOM 663 O O . SER A 1 86 ? 21.342 -3.630 -0.595 1.00 82.06 86 SER A O 1
ATOM 665 N N . GLU A 1 87 ? 21.061 -5.861 -0.674 1.00 81.88 87 GLU A N 1
ATOM 666 C CA . GLU A 1 87 ? 21.398 -6.116 -2.083 1.00 81.88 87 GLU A CA 1
ATOM 667 C C . GLU A 1 87 ? 20.153 -6.482 -2.913 1.00 81.88 87 GLU A C 1
ATOM 669 O O . GLU A 1 87 ? 20.252 -6.797 -4.098 1.00 81.88 87 GLU A O 1
ATOM 674 N N . GLY A 1 88 ? 18.975 -6.470 -2.281 1.00 77.25 88 GLY A N 1
ATOM 675 C CA . GLY A 1 88 ? 17.713 -6.823 -2.911 1.00 77.25 88 GLY A CA 1
ATOM 676 C C . GLY A 1 88 ? 17.345 -5.855 -4.030 1.00 77.25 88 GLY A C 1
ATOM 677 O O . GLY A 1 88 ? 17.598 -4.649 -3.941 1.00 77.25 88 GLY A O 1
ATOM 678 N N . ALA A 1 89 ? 16.726 -6.399 -5.075 1.00 83.19 89 ALA A N 1
ATOM 679 C CA . ALA A 1 89 ? 16.122 -5.604 -6.130 1.00 83.19 89 ALA A CA 1
ATOM 680 C C . ALA A 1 89 ? 14.967 -4.745 -5.581 1.00 83.19 89 ALA A C 1
ATOM 682 O O . ALA A 1 89 ? 14.300 -5.096 -4.603 1.00 83.19 89 ALA A O 1
ATOM 683 N N . LEU A 1 90 ? 14.752 -3.591 -6.205 1.00 89.50 90 LEU A N 1
ATOM 684 C CA . LEU A 1 90 ? 13.655 -2.682 -5.904 1.00 89.50 90 LEU A CA 1
ATOM 685 C C . LEU A 1 90 ? 12.403 -3.114 -6.660 1.00 89.50 90 LEU A C 1
ATOM 687 O O . LEU A 1 90 ? 12.491 -3.438 -7.839 1.00 89.50 90 LEU A O 1
ATOM 691 N N . LEU A 1 91 ? 11.233 -2.997 -6.029 1.00 93.06 91 LEU A N 1
ATOM 692 C CA . LEU A 1 91 ? 9.968 -2.939 -6.764 1.00 93.06 91 LEU A CA 1
ATOM 693 C C . LEU A 1 91 ? 9.836 -1.521 -7.334 1.00 93.06 91 LEU A C 1
ATOM 695 O O . LEU A 1 91 ? 9.453 -0.598 -6.613 1.00 93.06 91 LEU A O 1
ATOM 699 N N . ALA A 1 92 ? 10.229 -1.325 -8.590 1.00 94.19 92 ALA A N 1
ATOM 700 C CA . ALA A 1 92 ? 10.275 -0.011 -9.218 1.00 94.19 92 ALA A CA 1
ATOM 701 C C . ALA A 1 92 ? 9.033 0.227 -10.083 1.00 94.19 92 ALA A C 1
ATOM 703 O O . ALA A 1 92 ? 8.619 -0.641 -10.849 1.00 94.19 92 ALA A O 1
ATOM 704 N N . ALA A 1 93 ? 8.463 1.427 -9.987 1.00 95.12 93 ALA A N 1
ATOM 705 C CA . ALA A 1 93 ? 7.414 1.903 -10.879 1.00 95.12 93 ALA A CA 1
ATOM 706 C C . ALA A 1 93 ? 7.670 3.359 -11.264 1.00 95.12 93 ALA A C 1
ATOM 708 O O . ALA A 1 93 ? 8.079 4.167 -10.429 1.00 95.12 93 ALA A O 1
ATOM 709 N N . SER A 1 94 ? 7.446 3.688 -12.530 1.00 95.38 94 SER A N 1
ATOM 710 C CA . SER A 1 94 ? 7.509 5.047 -13.055 1.00 95.38 94 SER A CA 1
ATOM 711 C C . SER A 1 94 ? 6.211 5.385 -13.774 1.00 95.38 94 SER A C 1
ATOM 713 O O . SER A 1 94 ? 5.560 4.526 -14.372 1.00 95.38 94 SER A O 1
ATOM 715 N N . LEU A 1 95 ? 5.829 6.654 -13.664 1.00 95.56 95 LEU A N 1
ATOM 716 C CA . LEU A 1 95 ? 4.624 7.224 -14.247 1.00 95.56 95 LEU A CA 1
ATOM 717 C C . LEU A 1 95 ? 5.036 8.473 -15.018 1.00 95.56 95 LEU A C 1
ATOM 719 O O . LEU A 1 95 ? 5.317 9.507 -14.415 1.00 95.56 95 LEU A O 1
ATOM 723 N N . ASP A 1 96 ? 5.095 8.369 -16.340 1.00 93.75 96 ASP A N 1
ATOM 724 C CA . ASP A 1 96 ? 5.337 9.513 -17.209 1.00 93.75 96 ASP A CA 1
ATOM 725 C C . ASP A 1 96 ? 4.025 10.270 -17.468 1.00 93.75 96 ASP A C 1
ATOM 727 O O . ASP A 1 96 ? 3.035 9.724 -17.975 1.00 93.75 96 ASP A O 1
ATOM 731 N N . PHE A 1 97 ? 4.024 11.547 -17.090 1.00 93.50 97 PHE A N 1
ATOM 732 C CA . PHE A 1 97 ? 2.917 12.476 -17.314 1.00 93.50 97 PHE A CA 1
ATOM 733 C C . PHE A 1 97 ? 3.037 13.217 -18.652 1.00 93.50 97 PHE A C 1
ATOM 735 O O . PHE A 1 97 ? 2.114 13.936 -19.033 1.00 93.50 97 PHE A O 1
ATOM 742 N N . GLY A 1 98 ? 4.139 13.037 -19.384 1.00 91.44 98 GLY A N 1
ATOM 743 C CA . GLY A 1 98 ? 4.419 13.744 -20.623 1.00 91.44 98 GLY A CA 1
ATOM 744 C C . GLY A 1 98 ? 4.461 15.259 -20.413 1.00 91.44 98 GLY A C 1
ATOM 745 O O . GLY A 1 98 ? 5.025 15.765 -19.442 1.00 91.44 98 GLY A O 1
ATOM 746 N N . HIS A 1 99 ? 3.859 16.004 -21.340 1.00 92.06 99 HIS A N 1
ATOM 747 C CA . HIS A 1 99 ? 3.730 17.452 -21.211 1.00 92.06 99 HIS A CA 1
ATOM 748 C C . HIS A 1 99 ? 2.585 17.815 -20.256 1.00 92.06 99 HIS A C 1
ATOM 750 O O . HIS A 1 99 ? 1.415 17.587 -20.562 1.00 92.06 99 HIS A O 1
ATOM 756 N N . VAL A 1 100 ? 2.925 18.419 -19.116 1.00 93.00 100 VAL A N 1
ATOM 757 C CA . VAL A 1 100 ? 1.950 18.871 -18.115 1.00 93.00 100 VAL A CA 1
ATOM 758 C C . VAL A 1 100 ? 1.436 20.264 -18.487 1.00 93.00 100 VAL A C 1
ATOM 760 O O . VAL A 1 100 ? 2.172 21.247 -18.408 1.00 93.00 100 VAL A O 1
ATOM 763 N N . GLY A 1 101 ? 0.173 20.328 -18.913 1.00 94.12 101 GLY A N 1
ATOM 764 C CA . GLY A 1 101 ? -0.541 21.564 -19.246 1.00 94.12 101 GLY A CA 1
ATOM 765 C C . GLY A 1 101 ? -1.478 22.040 -18.130 1.00 94.12 101 GLY A C 1
ATOM 766 O O . GLY A 1 101 ? -1.273 21.751 -16.955 1.00 94.12 101 GLY A O 1
ATOM 767 N N . SER A 1 102 ? -2.531 22.774 -18.503 1.00 95.19 102 SER A N 1
ATOM 768 C CA . SER A 1 102 ? -3.553 23.270 -17.565 1.00 95.19 102 SER A CA 1
ATOM 769 C C . SER A 1 102 ? -4.604 22.227 -17.169 1.00 95.19 102 SER A C 1
ATOM 771 O O . SER A 1 102 ? -5.299 22.412 -16.173 1.00 95.19 102 SER A O 1
ATOM 773 N N . GLU A 1 103 ? -4.763 21.159 -17.954 1.00 94.75 103 GLU A N 1
ATOM 774 C CA . GLU A 1 103 ? -5.689 20.068 -17.643 1.00 94.75 103 GLU A CA 1
ATOM 775 C C . GLU A 1 103 ? -5.069 19.102 -16.629 1.00 94.75 103 GLU A C 1
ATOM 777 O O . GLU A 1 103 ? -3.909 18.704 -16.751 1.00 94.75 103 GLU A O 1
ATOM 782 N N . SER A 1 104 ? -5.850 18.710 -15.619 1.00 93.31 104 SER A N 1
ATOM 783 C CA . SER A 1 104 ? -5.391 17.765 -14.602 1.00 93.31 104 SER A CA 1
ATOM 784 C C . SER A 1 104 ? -5.337 16.346 -15.167 1.00 93.31 104 SER A C 1
ATOM 786 O O . SER A 1 104 ? -6.329 15.832 -15.681 1.00 93.31 104 SER A O 1
ATOM 788 N N . VAL A 1 105 ? -4.184 15.694 -15.012 1.00 93.38 105 VAL A N 1
ATOM 789 C CA . VAL A 1 105 ? -3.995 14.267 -15.286 1.00 93.38 105 VAL A CA 1
ATOM 790 C C . VAL A 1 105 ? -3.667 13.571 -13.973 1.00 93.38 105 VAL A C 1
ATOM 792 O O . VAL A 1 105 ? -2.820 14.032 -13.213 1.00 93.38 105 VAL A O 1
ATOM 795 N N . SER A 1 106 ? -4.332 12.448 -13.715 1.00 93.12 106 SER A N 1
ATOM 796 C CA . SER A 1 106 ? -4.058 11.584 -12.566 1.00 93.12 106 SER A CA 1
ATOM 797 C C . SER A 1 106 ? -3.569 10.218 -13.036 1.00 93.12 106 SER A C 1
ATOM 799 O O . SER A 1 106 ? -4.006 9.692 -14.062 1.00 93.12 106 SER A O 1
ATOM 801 N N . ARG A 1 107 ? -2.633 9.667 -12.273 1.00 95.00 107 ARG A N 1
ATOM 802 C CA . ARG A 1 107 ? -2.075 8.320 -12.395 1.00 95.00 107 ARG A CA 1
ATOM 803 C C . ARG A 1 107 ? -1.974 7.769 -10.982 1.00 95.00 107 ARG A C 1
ATOM 805 O O . ARG A 1 107 ? -1.719 8.538 -10.053 1.00 95.00 107 ARG A O 1
ATOM 812 N N . HIS A 1 108 ? -2.117 6.467 -10.812 1.00 95.94 108 HIS A N 1
ATOM 813 C CA . HIS A 1 108 ? -2.028 5.853 -9.491 1.00 95.94 108 HIS A CA 1
ATOM 814 C C . HIS A 1 108 ? -1.308 4.512 -9.536 1.00 95.94 108 HIS A C 1
ATOM 816 O O . HIS A 1 108 ? -1.095 3.917 -10.592 1.00 95.94 108 HIS A O 1
ATOM 822 N N . ILE A 1 109 ? -0.904 4.068 -8.353 1.00 96.94 109 ILE A N 1
ATOM 823 C CA . ILE A 1 109 ? -0.383 2.731 -8.089 1.00 96.94 109 ILE A CA 1
ATOM 824 C C . ILE A 1 109 ? -1.151 2.153 -6.908 1.00 96.94 109 ILE A C 1
ATOM 826 O O . ILE A 1 109 ? -1.692 2.892 -6.083 1.00 96.94 109 ILE A O 1
ATOM 830 N N . LEU A 1 110 ? -1.162 0.833 -6.806 1.00 97.38 110 LEU A N 1
ATOM 831 C CA . LEU A 1 110 ? -1.706 0.118 -5.666 1.00 97.38 110 LEU A CA 1
ATOM 832 C C . LEU A 1 110 ? -0.540 -0.453 -4.869 1.00 97.38 110 LEU A C 1
ATOM 834 O O . LEU A 1 110 ? 0.346 -1.102 -5.423 1.00 97.38 110 LEU A O 1
ATOM 838 N N . VAL A 1 111 ? -0.565 -0.244 -3.556 1.00 96.62 111 VAL A N 1
ATOM 839 C CA . VAL A 1 111 ? 0.355 -0.901 -2.626 1.00 96.62 111 VAL A CA 1
ATOM 840 C C . VAL A 1 111 ? -0.466 -1.817 -1.737 1.00 96.62 111 VAL A C 1
ATOM 842 O O . VAL A 1 111 ? -1.402 -1.378 -1.070 1.00 96.62 111 VAL A O 1
ATOM 845 N N . GLY A 1 112 ? -0.133 -3.101 -1.765 1.00 94.44 112 GLY A N 1
ATOM 846 C CA . GLY A 1 112 ? -0.834 -4.138 -1.023 1.00 94.44 112 GLY A CA 1
ATOM 847 C C . GLY A 1 112 ? 0.105 -4.919 -0.121 1.00 94.44 112 GLY A C 1
ATOM 848 O O . GLY A 1 112 ? 1.320 -4.939 -0.321 1.00 94.44 112 GLY A O 1
ATOM 849 N N . TYR A 1 113 ? -0.474 -5.600 0.860 1.00 93.88 113 TYR A N 1
ATOM 850 C CA . TYR A 1 113 ? 0.241 -6.575 1.667 1.00 93.88 113 TYR A CA 1
ATOM 851 C C . TYR A 1 113 ? -0.588 -7.852 1.777 1.00 93.88 113 TYR A C 1
ATOM 853 O O . TYR A 1 113 ? -1.748 -7.806 2.186 1.00 93.88 113 TYR A O 1
ATOM 861 N N . ASP A 1 114 ? 0.004 -8.982 1.411 1.00 94.38 114 ASP A N 1
ATOM 862 C CA . ASP A 1 114 ? -0.577 -10.305 1.590 1.00 94.38 114 ASP A CA 1
ATOM 863 C C . ASP A 1 114 ? 0.035 -10.960 2.826 1.00 94.38 114 ASP A C 1
ATOM 865 O O . ASP A 1 114 ? 1.106 -11.555 2.746 1.00 94.38 114 ASP A O 1
ATOM 869 N N . ASP A 1 115 ? -0.624 -10.824 3.978 1.00 88.69 115 ASP A N 1
ATOM 870 C CA . ASP A 1 115 ? -0.139 -11.353 5.252 1.00 88.69 115 ASP A CA 1
ATOM 871 C C . ASP A 1 115 ? -0.446 -12.840 5.468 1.00 88.69 115 ASP A C 1
ATOM 873 O O . ASP A 1 115 ? -0.044 -13.348 6.500 1.00 88.69 115 ASP A O 1
ATOM 877 N N . LEU A 1 116 ? -1.076 -13.561 4.521 1.00 89.88 116 LEU A N 1
ATOM 878 C CA . LEU A 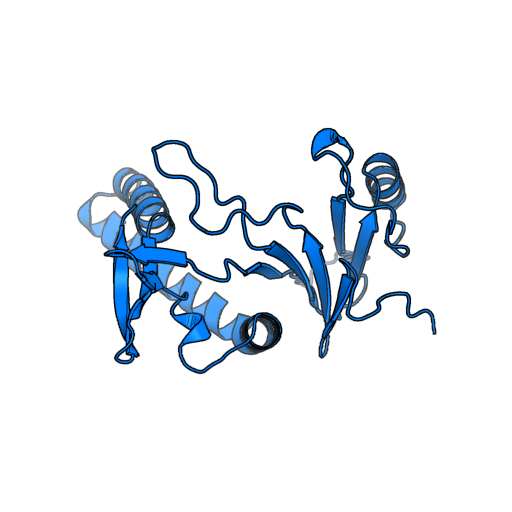1 116 ? -1.461 -14.991 4.590 1.00 89.88 116 LEU A CA 1
ATOM 879 C C . LEU A 1 116 ? -2.327 -15.374 5.820 1.00 89.88 116 LEU A C 1
ATOM 881 O O . LEU A 1 116 ? -3.495 -15.744 5.663 1.00 89.88 116 LEU A O 1
ATOM 885 N N . TYR A 1 117 ? -1.762 -15.258 7.024 1.00 92.06 117 TYR A N 1
ATOM 886 C CA . TYR A 1 117 ? -2.385 -15.285 8.346 1.00 92.06 117 TYR A CA 1
ATOM 887 C C . TYR A 1 117 ? -2.015 -14.016 9.127 1.00 92.06 117 TYR A C 1
ATOM 889 O O . TYR A 1 117 ? -0.848 -13.645 9.216 1.00 92.06 117 TYR A O 1
ATOM 897 N N . SER A 1 118 ? -3.000 -13.352 9.727 1.00 92.06 118 SER A N 1
ATOM 898 C CA . SER A 1 118 ? -2.784 -12.048 10.362 1.00 92.06 118 SER A CA 1
ATOM 899 C C . SER A 1 118 ? -2.320 -12.133 11.812 1.00 92.06 118 SER A C 1
ATOM 901 O O . SER A 1 118 ? -1.530 -11.286 12.223 1.00 92.06 118 SER A O 1
ATOM 903 N N . ILE A 1 119 ? -2.834 -13.096 12.590 1.00 91.88 119 ILE A N 1
ATOM 904 C CA . ILE A 1 119 ? -2.536 -13.263 14.025 1.00 91.88 119 ILE A CA 1
ATOM 905 C C . ILE A 1 119 ? -2.639 -14.734 14.457 1.00 91.88 119 ILE A C 1
ATOM 907 O O . ILE A 1 119 ? -3.361 -15.520 13.838 1.00 91.88 119 ILE A O 1
ATOM 911 N N . GLU A 1 120 ? -1.993 -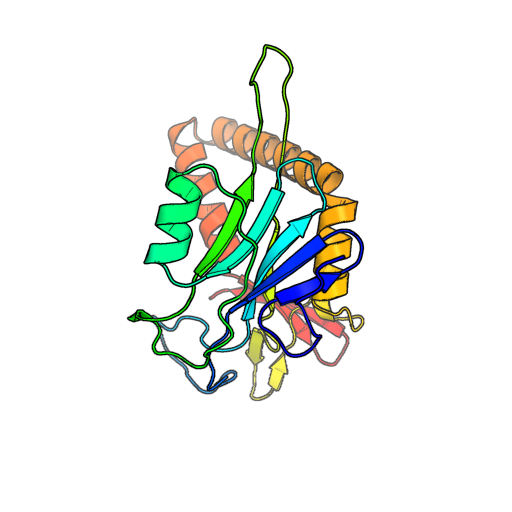15.076 15.574 1.00 91.69 120 GLU A N 1
ATOM 912 C CA . GLU A 1 120 ? -2.307 -16.264 16.374 1.00 91.69 120 GLU A CA 1
ATOM 913 C C . GLU A 1 120 ? -3.186 -15.848 17.561 1.00 91.69 120 GLU A C 1
ATOM 915 O O . GLU A 1 120 ? -2.779 -15.029 18.382 1.00 91.69 120 GLU A O 1
ATOM 920 N N . TYR A 1 121 ? -4.378 -16.431 17.681 1.00 91.75 121 TYR A N 1
ATOM 921 C CA . TYR A 1 121 ? -5.274 -16.216 18.814 1.00 91.75 121 TYR A CA 1
ATOM 922 C C . TYR A 1 121 ? -5.651 -17.554 19.447 1.00 91.75 121 TYR A C 1
ATOM 924 O O . TYR A 1 121 ? -6.270 -18.406 18.810 1.00 91.75 121 TYR A O 1
ATOM 932 N N . LEU A 1 122 ? -5.252 -17.756 20.709 1.00 91.75 122 LEU A N 1
ATOM 933 C CA . LEU A 1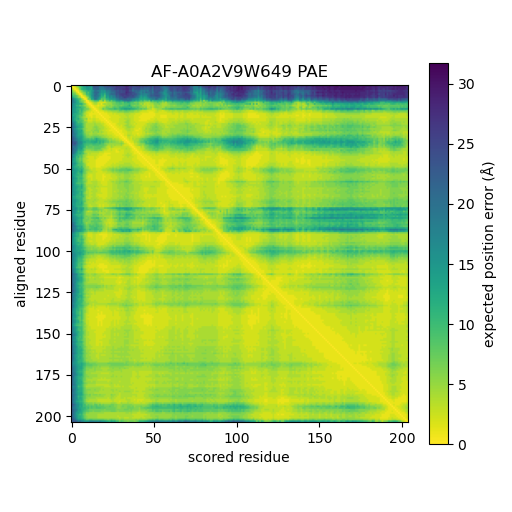 122 ? -5.472 -19.005 21.452 1.00 91.75 122 LEU A CA 1
ATOM 934 C C . LEU A 1 122 ? -4.992 -20.250 20.679 1.00 91.75 122 LEU A C 1
ATOM 936 O O . LEU A 1 122 ? -5.732 -21.220 20.535 1.00 91.75 122 LEU A O 1
ATOM 940 N N . LYS A 1 123 ? -3.753 -20.212 20.161 1.00 90.88 123 LYS A N 1
ATOM 941 C CA . LYS A 1 123 ? -3.144 -21.296 19.358 1.00 90.88 123 LYS A CA 1
ATOM 942 C C . LYS A 1 123 ? -3.855 -21.597 18.037 1.00 90.88 123 LYS A C 1
ATOM 944 O O . LYS A 1 123 ? -3.695 -22.6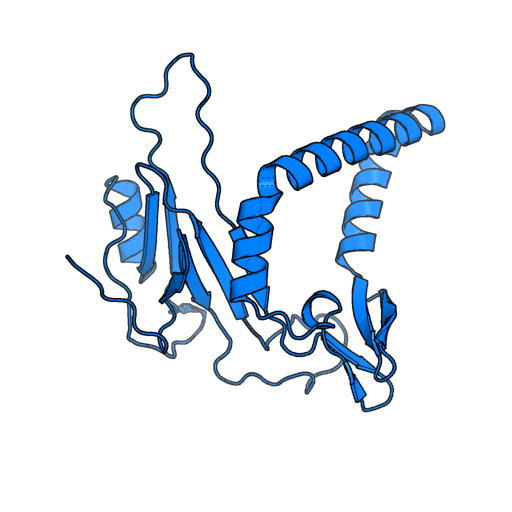77 17.477 1.00 90.88 123 LYS A O 1
ATOM 949 N N . ARG A 1 124 ? -4.608 -20.627 17.513 1.00 91.38 124 ARG A N 1
ATOM 950 C CA . ARG A 1 124 ? -5.255 -20.700 16.201 1.00 91.38 124 ARG A CA 1
ATOM 951 C C . ARG A 1 124 ? -4.739 -19.582 15.313 1.00 91.38 124 ARG A C 1
ATOM 953 O O . ARG A 1 124 ? -4.773 -18.419 15.706 1.00 91.38 124 ARG A O 1
ATOM 960 N N . TRP A 1 125 ? -4.296 -19.923 14.111 1.00 92.62 125 TRP A N 1
ATOM 961 C CA . TRP A 1 125 ? -3.921 -18.929 13.112 1.00 92.62 125 TRP A CA 1
ATOM 962 C C . TRP A 1 125 ? -5.164 -18.393 12.418 1.00 92.62 125 TRP A C 1
ATOM 964 O O . TRP A 1 125 ? -5.933 -19.146 11.818 1.00 92.62 125 TRP A O 1
ATOM 974 N N . MET A 1 126 ? -5.360 -17.082 12.502 1.00 94.25 126 MET A N 1
ATOM 975 C CA . MET A 1 126 ? -6.526 -16.412 11.942 1.00 94.25 126 MET A CA 1
ATOM 976 C C . MET A 1 126 ? -6.164 -15.733 10.627 1.00 94.25 126 MET A C 1
ATOM 978 O O . MET A 1 126 ? -5.102 -15.121 10.487 1.00 94.25 126 MET A O 1
ATOM 982 N N . ARG A 1 127 ? -7.064 -15.829 9.650 1.00 93.69 127 ARG A N 1
ATOM 983 C CA . ARG A 1 127 ? -6.899 -15.160 8.357 1.00 93.69 127 ARG A CA 1
ATOM 984 C C . ARG A 1 127 ? -7.398 -13.719 8.426 1.00 93.69 127 ARG A C 1
ATOM 986 O O . ARG A 1 127 ? -8.338 -13.440 9.176 1.00 93.69 127 ARG A O 1
ATOM 993 N N . PRO A 1 128 ? -6.834 -12.812 7.616 1.00 94.38 128 PRO A N 1
ATOM 994 C CA . PRO A 1 128 ? -7.382 -11.472 7.493 1.00 94.38 128 PRO A CA 1
ATOM 995 C C . PRO A 1 128 ? -8.826 -11.526 6.985 1.00 94.38 128 PRO A C 1
ATOM 997 O O . PRO A 1 128 ? -9.184 -12.342 6.129 1.00 94.38 128 PRO A O 1
ATOM 1000 N N . TYR A 1 129 ? -9.662 -10.611 7.463 1.00 95.38 129 TYR A N 1
ATOM 1001 C CA . TYR A 1 129 ? -11.096 -10.615 7.170 1.00 95.38 129 TYR A CA 1
ATOM 1002 C C . TYR A 1 129 ? -11.437 -10.459 5.678 1.00 95.38 129 TYR A C 1
ATOM 1004 O O . TYR A 1 129 ? -12.475 -10.938 5.206 1.00 95.38 129 TYR A O 1
ATOM 1012 N N . TRP A 1 130 ? -10.565 -9.830 4.886 1.00 94.00 130 TRP A N 1
ATOM 1013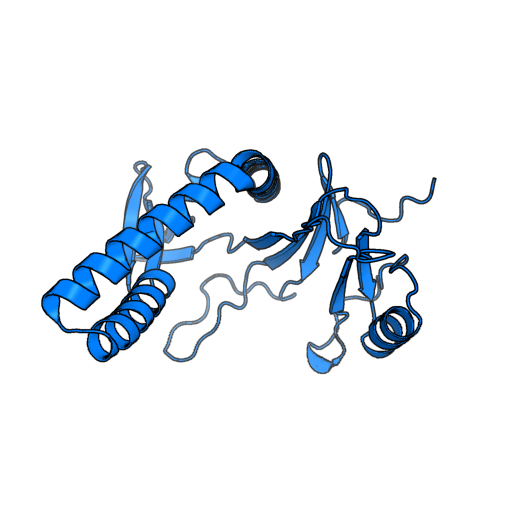 C CA . TRP A 1 130 ? -10.765 -9.727 3.439 1.00 94.00 130 TRP A CA 1
ATOM 1014 C C . TRP A 1 130 ? -10.773 -11.107 2.751 1.00 94.00 130 TRP A C 1
ATOM 1016 O O . TRP A 1 130 ? -11.500 -11.290 1.778 1.00 94.00 130 TRP A O 1
ATOM 1026 N N . ARG A 1 131 ? -10.104 -12.121 3.326 1.00 93.75 131 ARG A N 1
ATOM 1027 C CA . ARG A 1 131 ? -10.102 -13.514 2.838 1.00 93.75 131 ARG A CA 1
ATOM 1028 C C . ARG A 1 131 ? -11.313 -14.348 3.276 1.00 93.75 131 ARG A C 1
ATOM 1030 O O . ARG A 1 131 ? -11.399 -15.511 2.890 1.00 93.75 131 ARG A O 1
ATOM 1037 N N . ARG A 1 132 ? -12.270 -13.802 4.041 1.00 93.00 132 ARG A N 1
ATOM 1038 C CA . ARG A 1 132 ? -13.393 -14.564 4.646 1.00 93.00 132 ARG A CA 1
ATOM 1039 C C . ARG A 1 132 ? -14.265 -15.361 3.663 1.00 93.00 132 ARG A C 1
ATOM 1041 O O . ARG A 1 132 ? -14.917 -16.313 4.065 1.00 93.00 132 ARG A O 1
ATOM 1048 N N . LYS A 1 133 ? -14.292 -14.972 2.384 1.00 92.56 133 LYS A N 1
ATOM 1049 C CA . LYS A 1 133 ? -15.015 -15.669 1.301 1.00 92.56 133 LYS A CA 1
ATOM 1050 C C . LYS A 1 133 ?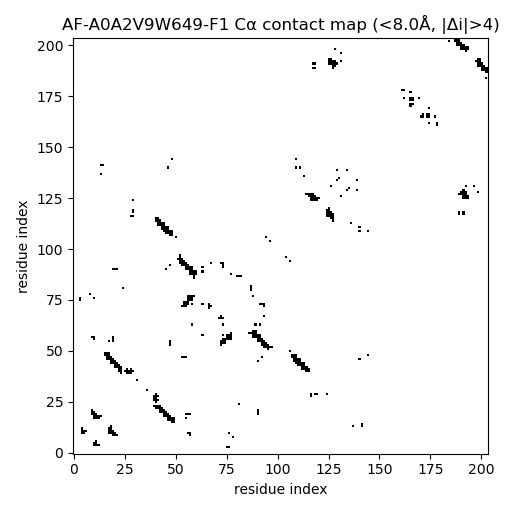 -14.077 -16.316 0.273 1.00 92.56 133 LYS A C 1
ATOM 1052 O O . LYS A 1 133 ? -14.464 -16.511 -0.869 1.00 92.56 133 LYS A O 1
ATOM 1057 N N . GLY A 1 134 ? -12.833 -16.599 0.657 1.00 91.88 134 GLY A N 1
ATOM 1058 C CA . GLY A 1 134 ? -11.839 -17.221 -0.222 1.00 91.88 134 GLY A CA 1
ATOM 1059 C C . GLY A 1 134 ? -11.124 -16.266 -1.181 1.00 91.88 134 GLY A C 1
ATOM 1060 O O . GLY A 1 134 ? -10.328 -16.740 -1.982 1.00 91.88 134 GLY A O 1
ATOM 1061 N N . MET A 1 135 ? -11.353 -14.950 -1.074 1.00 95.00 135 MET A N 1
ATOM 1062 C CA . MET A 1 135 ? -10.709 -13.943 -1.926 1.00 95.00 135 MET A CA 1
ATOM 1063 C C . MET A 1 135 ? -9.178 -14.089 -1.907 1.00 95.00 135 MET A C 1
ATOM 1065 O O . MET A 1 135 ? -8.540 -14.188 -0.851 1.00 95.00 135 MET A O 1
ATOM 1069 N N . THR A 1 136 ? -8.590 -14.102 -3.095 1.00 94.44 136 THR A N 1
ATOM 1070 C CA . THR A 1 136 ? -7.149 -14.102 -3.342 1.00 94.44 136 THR A CA 1
ATOM 1071 C C . THR A 1 136 ? -6.598 -12.676 -3.347 1.00 94.44 136 THR A C 1
ATOM 1073 O O . THR A 1 136 ? -7.339 -11.709 -3.510 1.00 94.44 136 THR A O 1
ATOM 1076 N N . ILE A 1 137 ? -5.279 -12.519 -3.198 1.00 94.38 137 ILE A N 1
ATOM 1077 C CA . ILE A 1 137 ? -4.657 -11.189 -3.282 1.00 94.38 137 ILE A CA 1
ATOM 1078 C C . ILE A 1 137 ? -4.850 -10.548 -4.667 1.00 94.38 137 ILE A C 1
ATOM 1080 O O . ILE A 1 137 ? -5.020 -9.339 -4.766 1.00 94.38 137 ILE A O 1
ATOM 1084 N N . GLY A 1 138 ? -4.888 -11.356 -5.735 1.00 94.12 138 GLY A N 1
ATOM 1085 C CA . GLY A 1 138 ? -5.159 -10.869 -7.090 1.00 94.12 138 GLY A CA 1
ATOM 1086 C C . GLY A 1 138 ? -6.561 -10.276 -7.217 1.00 94.12 138 GLY A C 1
ATOM 1087 O O . GLY A 1 138 ? -6.703 -9.146 -7.668 1.00 94.12 138 GLY A O 1
ATOM 1088 N N . GLU A 1 139 ? -7.579 -10.992 -6.737 1.00 95.50 139 GLU A N 1
ATOM 1089 C CA . GLU A 1 139 ? -8.966 -10.501 -6.728 1.00 95.50 139 GLU A CA 1
ATOM 1090 C C . GLU A 1 139 ? -9.143 -9.269 -5.831 1.00 95.50 139 GLU A C 1
ATOM 1092 O O . GLU A 1 139 ? -9.961 -8.399 -6.138 1.00 95.50 139 GLU A O 1
ATOM 1097 N N . LEU A 1 140 ? -8.378 -9.171 -4.734 1.00 95.62 140 LEU A N 1
ATOM 1098 C CA . LEU A 1 140 ? -8.359 -7.976 -3.890 1.00 95.62 140 LEU A CA 1
ATOM 1099 C C . LEU A 1 140 ? -7.819 -6.765 -4.660 1.00 95.62 140 LEU A C 1
ATOM 1101 O O . LEU A 1 140 ? -8.439 -5.708 -4.606 1.00 95.62 140 LEU A O 1
ATOM 1105 N N . LEU A 1 141 ? -6.709 -6.913 -5.392 1.00 96.62 141 LEU A N 1
ATOM 1106 C CA . LEU A 1 141 ? -6.136 -5.837 -6.211 1.00 96.62 141 LEU A CA 1
ATOM 1107 C C . LEU A 1 141 ? -7.080 -5.417 -7.345 1.00 96.62 141 LEU A C 1
ATOM 1109 O O . LEU A 1 141 ? -7.319 -4.228 -7.529 1.00 96.62 141 LEU A O 1
ATOM 1113 N N . GLU A 1 142 ? -7.674 -6.375 -8.060 1.00 96.00 142 GLU A N 1
ATOM 1114 C CA . GLU A 1 142 ? -8.662 -6.095 -9.114 1.00 96.00 142 GLU A CA 1
ATOM 1115 C C . GLU A 1 142 ? -9.914 -5.402 -8.553 1.00 96.00 142 GLU A C 1
ATOM 1117 O O . GLU A 1 142 ? -10.497 -4.523 -9.189 1.00 96.00 142 GLU A O 1
ATOM 1122 N N . THR A 1 143 ? -10.327 -5.773 -7.340 1.00 96.31 143 THR A N 1
ATOM 1123 C CA . THR A 1 143 ? -11.432 -5.119 -6.632 1.00 96.31 143 THR A CA 1
ATOM 1124 C C . THR A 1 143 ? -11.076 -3.707 -6.195 1.00 96.31 143 THR A C 1
ATOM 1126 O O . THR A 1 143 ? -11.867 -2.797 -6.427 1.00 96.31 143 THR A O 1
ATOM 1129 N N . ALA A 1 144 ? -9.889 -3.512 -5.624 1.00 96.44 144 ALA A N 1
ATOM 1130 C CA . ALA A 1 144 ? -9.404 -2.203 -5.212 1.00 96.44 144 ALA A CA 1
ATOM 1131 C C . ALA A 1 144 ? -9.279 -1.242 -6.402 1.00 96.44 144 ALA A C 1
ATOM 1133 O O . ALA A 1 144 ? -9.702 -0.097 -6.287 1.00 96.44 144 ALA A O 1
ATOM 1134 N N . GLU A 1 145 ? -8.779 -1.714 -7.548 1.00 96.94 145 GLU A N 1
ATOM 1135 C CA . GLU A 1 145 ? -8.696 -0.913 -8.775 1.00 96.94 145 GLU A CA 1
ATOM 1136 C C . GLU A 1 145 ? -10.086 -0.531 -9.291 1.00 96.94 145 GLU A C 1
ATOM 1138 O O . GLU A 1 145 ? -10.379 0.643 -9.509 1.00 96.94 145 GLU A O 1
ATOM 1143 N N . ARG A 1 146 ? -10.988 -1.512 -9.421 1.00 96.81 146 ARG A N 1
ATOM 1144 C CA . ARG A 1 146 ? -12.360 -1.277 -9.894 1.00 96.81 146 ARG A CA 1
ATOM 1145 C C . ARG A 1 146 ? -13.127 -0.297 -9.002 1.00 96.81 146 ARG A C 1
ATOM 1147 O O . ARG A 1 146 ? -13.958 0.463 -9.493 1.00 96.81 146 ARG A O 1
ATOM 1154 N N . GLU A 1 147 ? -12.894 -0.345 -7.694 1.00 97.38 147 GLU A N 1
ATOM 1155 C CA . GLU A 1 147 ? -13.615 0.458 -6.702 1.00 97.38 147 GLU A CA 1
ATOM 1156 C C . GLU A 1 147 ? -12.867 1.737 -6.298 1.00 97.38 147 GLU A C 1
ATOM 1158 O O . GLU A 1 147 ? -13.397 2.514 -5.501 1.00 97.38 147 GLU A O 1
ATOM 1163 N N . TYR A 1 148 ? -11.685 1.998 -6.872 1.00 96.31 148 TYR A N 1
ATOM 1164 C CA . TYR A 1 148 ? -10.781 3.080 -6.475 1.00 96.31 148 TYR A CA 1
ATOM 1165 C C . TYR A 1 148 ? -11.490 4.432 -6.352 1.00 96.31 148 TYR A C 1
ATOM 1167 O O . TYR A 1 148 ? -11.482 5.031 -5.278 1.00 96.31 148 TYR A O 1
ATOM 1175 N N . SER A 1 149 ? -12.185 4.892 -7.398 1.00 95.88 149 SER A N 1
ATOM 1176 C CA . SER A 1 149 ? -12.849 6.205 -7.378 1.00 95.88 149 SER A CA 1
ATOM 1177 C C . SER A 1 149 ? -13.949 6.305 -6.315 1.00 95.88 149 SER A C 1
ATOM 1179 O O . SER A 1 149 ? -14.166 7.369 -5.736 1.00 95.88 149 SER A O 1
ATOM 1181 N N . ALA A 1 150 ? -14.654 5.204 -6.037 1.00 98.19 150 ALA A N 1
ATOM 1182 C CA . ALA A 1 150 ? -15.687 5.176 -5.006 1.00 98.19 150 ALA A CA 1
ATOM 1183 C C . ALA A 1 150 ? -15.078 5.174 -3.594 1.00 98.19 150 ALA A C 1
ATOM 1185 O O . ALA A 1 150 ? -15.616 5.825 -2.697 1.00 98.19 150 ALA A O 1
ATOM 1186 N N . ILE A 1 151 ? -1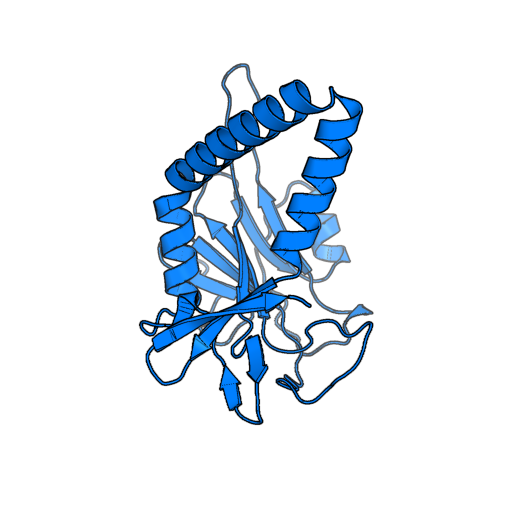3.965 4.460 -3.401 1.00 97.25 151 ILE A N 1
ATOM 1187 C CA . ILE A 1 151 ? -13.210 4.421 -2.144 1.00 97.25 151 ILE A CA 1
ATOM 1188 C C . ILE A 1 151 ? -12.552 5.776 -1.861 1.00 97.25 151 ILE A C 1
ATOM 1190 O O . ILE A 1 151 ? -12.651 6.258 -0.734 1.00 97.25 151 ILE A O 1
ATOM 1194 N N . ASP A 1 152 ? -11.938 6.413 -2.862 1.00 97.12 152 ASP A N 1
ATOM 1195 C CA . ASP A 1 152 ? -11.311 7.735 -2.732 1.00 97.12 152 ASP A CA 1
ATOM 1196 C C . ASP A 1 152 ? -12.347 8.790 -2.329 1.00 97.12 152 ASP A C 1
ATOM 1198 O O . ASP A 1 152 ? -12.166 9.486 -1.332 1.00 97.12 152 ASP A O 1
ATOM 1202 N N . ARG A 1 153 ? -13.498 8.829 -3.018 1.00 97.88 153 ARG A N 1
ATOM 1203 C CA . ARG A 1 153 ? -14.594 9.744 -2.667 1.00 97.88 153 ARG A CA 1
ATOM 1204 C C . ARG A 1 153 ? -15.066 9.547 -1.224 1.00 97.88 153 ARG A C 1
ATOM 1206 O O . ARG A 1 153 ? -15.125 10.512 -0.473 1.00 97.88 153 ARG A O 1
ATOM 1213 N N . ARG A 1 154 ? -15.355 8.304 -0.820 1.00 98.38 154 ARG A N 1
ATOM 1214 C CA . ARG A 1 154 ? -15.810 7.998 0.551 1.00 98.38 154 ARG A CA 1
ATOM 1215 C C . ARG A 1 154 ? -14.758 8.336 1.606 1.00 98.38 154 ARG A C 1
ATOM 1217 O O . ARG A 1 154 ? -15.117 8.751 2.701 1.00 98.38 154 ARG A O 1
ATOM 1224 N N . SER A 1 155 ? -13.478 8.147 1.286 1.00 97.00 155 SER A N 1
ATOM 1225 C CA . SER A 1 155 ? -12.370 8.513 2.175 1.00 97.00 155 SER A CA 1
ATOM 1226 C C . SER A 1 155 ? -12.312 10.025 2.386 1.00 97.00 155 SER A C 1
ATOM 1228 O O . SER A 1 155 ? -12.209 10.463 3.525 1.00 97.00 155 SER A O 1
ATOM 1230 N N . ARG A 1 156 ? -12.461 10.822 1.318 1.00 97.81 156 ARG A N 1
ATOM 1231 C CA . ARG A 1 156 ? -12.497 12.291 1.414 1.00 97.81 156 ARG A CA 1
ATOM 1232 C C . ARG A 1 156 ? -13.707 12.792 2.196 1.00 97.81 156 ARG A C 1
ATOM 1234 O O . ARG A 1 156 ? -13.545 13.622 3.079 1.00 97.81 156 ARG A O 1
ATOM 1241 N N . GLU A 1 157 ? -14.892 12.246 1.920 1.00 98.50 157 GLU A N 1
ATOM 1242 C CA . GLU A 1 157 ? -16.123 12.579 2.654 1.00 98.50 157 GLU A CA 1
ATOM 1243 C C . GLU A 1 157 ? -15.977 12.290 4.158 1.00 98.50 157 GLU A C 1
ATOM 1245 O O . GLU A 1 157 ? -16.378 13.096 4.996 1.00 98.50 157 GLU A O 1
ATOM 1250 N N . PHE A 1 158 ? -15.374 11.150 4.513 1.00 98.00 158 PHE A N 1
ATOM 1251 C CA . PHE A 1 158 ? -15.113 10.804 5.908 1.00 98.00 158 PHE A CA 1
ATOM 1252 C C . PHE A 1 158 ? -14.057 11.712 6.553 1.00 98.00 158 PHE A C 1
ATOM 1254 O O . PHE A 1 158 ? -14.261 12.160 7.680 1.00 98.00 158 PHE A O 1
ATOM 1261 N N . ASP A 1 159 ? -12.957 12.006 5.853 1.00 97.38 159 ASP A N 1
ATOM 1262 C CA . ASP A 1 159 ? -11.903 12.903 6.341 1.00 97.38 159 ASP A CA 1
ATOM 1263 C C . ASP A 1 159 ? -12.457 14.317 6.605 1.00 97.38 159 ASP A C 1
ATOM 1265 O O . ASP A 1 159 ? -12.160 14.913 7.642 1.00 97.38 159 ASP A O 1
ATOM 1269 N N . GLU A 1 160 ? -13.306 14.843 5.715 1.00 97.94 160 GLU A N 1
ATOM 1270 C CA . GLU A 1 160 ? -13.968 16.143 5.885 1.00 97.94 160 GLU A CA 1
ATOM 1271 C C . GLU A 1 160 ? -14.925 16.157 7.081 1.00 97.94 160 GLU A C 1
ATOM 1273 O O . GLU A 1 160 ? -14.896 17.102 7.878 1.00 97.94 160 GLU A O 1
ATOM 1278 N N . LEU A 1 161 ? -15.740 15.108 7.231 1.00 98.25 161 LEU A N 1
ATOM 1279 C CA . LEU A 1 161 ? -16.655 14.955 8.361 1.00 98.25 161 LEU A CA 1
ATOM 1280 C C . LEU A 1 161 ? -15.883 14.915 9.685 1.00 98.25 161 LEU A C 1
ATOM 1282 O O . LEU A 1 161 ? -16.133 15.728 10.573 1.00 98.25 161 LEU A O 1
ATOM 1286 N N . LEU A 1 162 ? -14.897 14.020 9.788 1.00 97.75 162 LEU A N 1
ATOM 1287 C CA . LEU A 1 162 ? -14.094 13.845 10.994 1.00 97.75 162 LEU A CA 1
ATOM 1288 C C . LEU A 1 162 ? -13.351 15.135 11.358 1.00 97.75 162 LEU A C 1
ATOM 1290 O O . LEU A 1 162 ? -13.385 15.563 12.509 1.00 97.75 162 LEU A O 1
ATOM 1294 N N . ALA A 1 163 ? -12.706 15.787 10.389 1.00 97.56 163 ALA A N 1
ATOM 1295 C CA . ALA A 1 163 ? -11.982 17.026 10.648 1.00 97.56 163 ALA A CA 1
ATOM 1296 C C . ALA A 1 163 ? -12.922 18.164 11.081 1.00 97.56 163 ALA A C 1
ATOM 1298 O O . ALA A 1 163 ? -12.560 18.967 11.940 1.00 97.56 163 ALA A O 1
ATOM 1299 N N . THR A 1 164 ? -14.129 18.243 10.512 1.00 98.50 164 THR A N 1
ATOM 1300 C CA . THR A 1 164 ? -15.137 19.243 10.903 1.00 98.50 164 THR A CA 1
ATOM 1301 C C . THR A 1 164 ? -15.590 19.035 12.344 1.00 98.50 164 THR A C 1
ATOM 1303 O O . THR A 1 164 ? -15.528 19.979 13.135 1.00 98.50 164 THR A O 1
ATOM 1306 N N . ASP A 1 165 ? -15.951 17.803 12.709 1.00 98.50 165 ASP A N 1
ATOM 1307 C CA . ASP A 1 165 ? -16.389 17.460 14.065 1.00 98.50 165 ASP A CA 1
ATOM 1308 C C . ASP A 1 165 ? -15.290 17.757 15.096 1.00 98.50 165 ASP A C 1
ATOM 1310 O O . ASP A 1 165 ? -15.536 18.386 16.129 1.00 98.50 165 ASP A O 1
ATOM 1314 N N . LEU A 1 166 ? -14.044 17.376 14.799 1.00 98.38 166 LEU A N 1
ATOM 1315 C CA . LEU A 1 166 ? -12.915 17.621 15.695 1.00 98.38 166 LEU A CA 1
ATOM 1316 C C . LEU A 1 166 ? -12.628 19.120 15.875 1.00 98.38 166 LEU A C 1
ATOM 1318 O O . LEU A 1 166 ? -12.413 19.567 17.005 1.00 98.38 166 LEU A O 1
ATOM 1322 N N . ARG A 1 167 ? -12.668 19.921 14.798 1.00 98.69 167 ARG A N 1
ATOM 1323 C CA . ARG A 1 167 ? -12.493 21.383 14.892 1.00 98.69 167 ARG A CA 1
ATOM 1324 C C . ARG A 1 167 ? -13.603 22.034 15.703 1.00 98.69 167 ARG A C 1
ATOM 1326 O O . ARG A 1 167 ? -13.321 22.932 16.493 1.00 98.69 167 ARG A O 1
ATOM 1333 N N . GLN A 1 168 ? -14.847 21.590 15.530 1.00 98.56 168 GLN A N 1
ATOM 1334 C CA . GLN A 1 168 ? -15.980 22.123 16.281 1.00 98.56 168 GLN A CA 1
ATOM 1335 C C . GLN A 1 168 ? -15.831 21.872 17.787 1.00 98.56 168 GLN A C 1
ATOM 1337 O O . GLN A 1 168 ? -16.198 22.728 18.591 1.00 98.56 168 GLN A O 1
ATOM 1342 N N . VAL A 1 169 ? -15.280 20.718 18.171 1.00 98.06 169 VAL A N 1
ATOM 1343 C CA . VAL A 1 169 ? -15.095 20.346 19.579 1.00 98.06 169 VAL A CA 1
ATOM 1344 C C . VAL A 1 169 ? -13.873 21.022 20.209 1.00 98.06 169 VAL A C 1
ATOM 1346 O O . VAL A 1 169 ? -13.952 21.449 21.360 1.00 98.06 169 VAL A O 1
ATOM 1349 N N . GLY A 1 170 ? -12.746 21.114 19.493 1.00 97.44 170 GLY A N 1
ATOM 1350 C CA . GLY A 1 170 ? -11.459 21.487 20.101 1.00 97.44 170 GLY A CA 1
ATOM 1351 C C . GLY A 1 170 ? -10.576 22.454 19.310 1.00 97.44 170 GLY A C 1
ATOM 1352 O O . GLY A 1 170 ? -9.456 22.731 19.739 1.00 97.44 170 GLY A O 1
ATOM 1353 N N . GLY A 1 171 ? -11.043 22.981 18.178 1.00 98.44 171 GLY A N 1
ATOM 1354 C CA . GLY A 1 171 ? -10.262 23.850 17.293 1.00 98.44 171 GLY A CA 1
ATOM 1355 C C . GLY A 1 171 ? -9.198 23.111 16.468 1.00 98.44 171 GLY A C 1
ATOM 1356 O O . GLY A 1 171 ? -9.068 21.889 16.529 1.00 98.44 171 GLY A O 1
ATOM 1357 N N . GLU A 1 172 ? -8.425 23.867 15.682 1.00 98.31 172 GLU A N 1
ATOM 1358 C CA . GLU A 1 172 ? -7.508 23.318 14.666 1.00 98.31 172 GLU A CA 1
ATOM 1359 C C . GLU A 1 172 ? -6.439 22.385 15.257 1.00 98.31 172 GLU A C 1
ATOM 1361 O O . GLU A 1 172 ? -6.286 21.251 14.816 1.00 98.31 172 GLU A O 1
ATOM 1366 N N . ALA A 1 173 ? -5.758 22.814 16.326 1.00 98.31 173 ALA A N 1
ATOM 1367 C CA . ALA A 1 173 ? -4.686 22.026 16.940 1.00 98.31 173 ALA A CA 1
ATOM 1368 C C . ALA A 1 173 ? -5.184 20.690 17.523 1.00 98.31 173 ALA A C 1
ATOM 1370 O O . ALA A 1 173 ? -4.464 19.691 17.512 1.00 98.31 173 ALA A O 1
ATOM 1371 N N . TYR A 1 174 ? -6.422 20.662 18.026 1.00 98.44 174 TYR A N 1
ATOM 1372 C CA . TYR A 1 174 ? -7.051 19.428 18.486 1.00 98.44 174 TYR A CA 1
ATOM 1373 C C . TYR A 1 174 ? -7.389 18.507 17.312 1.00 98.44 174 TYR A C 1
ATOM 1375 O O . TYR A 1 174 ? -7.131 17.307 17.391 1.00 98.44 174 TYR A O 1
ATOM 1383 N N . ALA A 1 175 ? -7.917 19.063 16.217 1.00 98.44 175 ALA A N 1
ATOM 1384 C CA . ALA A 1 175 ? -8.228 18.304 15.013 1.00 98.44 175 ALA A CA 1
ATOM 1385 C C . ALA A 1 175 ? -6.986 17.643 14.406 1.00 98.44 175 ALA A C 1
ATOM 1387 O O . ALA A 1 175 ? -7.038 16.454 14.083 1.00 98.44 175 ALA A O 1
ATOM 1388 N N . ASP A 1 176 ? -5.860 18.352 14.341 1.00 97.88 176 ASP A N 1
ATOM 1389 C CA . ASP A 1 176 ? -4.593 17.795 13.858 1.00 97.88 176 ASP A CA 1
ATOM 1390 C C . ASP A 1 176 ? -4.122 16.620 14.728 1.00 97.88 176 ASP A C 1
ATOM 1392 O O . ASP A 1 176 ? -3.836 15.529 14.223 1.00 97.88 176 ASP A O 1
ATOM 1396 N N . LEU A 1 177 ? -4.100 16.807 16.053 1.00 98.19 177 LEU A N 1
ATOM 1397 C CA . LEU A 1 177 ? -3.669 15.770 16.992 1.00 98.19 177 LEU A CA 1
ATOM 1398 C C . LEU A 1 177 ? -4.581 14.537 16.940 1.00 98.19 177 LEU A C 1
ATOM 1400 O O . LEU A 1 177 ? -4.097 13.406 16.855 1.00 98.19 177 LEU A O 1
ATOM 1404 N N . ALA A 1 178 ? -5.897 14.746 16.979 1.00 98.19 178 ALA A N 1
ATOM 1405 C CA . ALA A 1 178 ? -6.875 13.668 16.969 1.00 98.19 178 ALA A CA 1
ATOM 1406 C C . ALA A 1 178 ? -6.904 12.924 15.626 1.00 98.19 178 ALA A C 1
ATOM 1408 O O . ALA A 1 178 ? -7.070 11.705 15.618 1.00 98.19 178 ALA A O 1
ATOM 1409 N N . THR A 1 179 ? -6.656 13.606 14.504 1.00 97.50 179 THR A N 1
ATOM 1410 C CA . THR A 1 179 ? -6.530 12.966 13.183 1.00 97.50 179 THR A CA 1
ATOM 1411 C C . THR A 1 179 ? -5.338 12.013 13.143 1.00 97.50 179 THR A C 1
ATOM 1413 O O . THR A 1 179 ? -5.466 10.869 12.696 1.00 97.50 179 THR A O 1
ATOM 1416 N N . VAL A 1 180 ? -4.176 12.442 13.648 1.00 97.06 180 VAL A N 1
ATOM 1417 C CA . VAL A 1 180 ? -2.992 11.574 13.734 1.00 97.06 180 VAL A CA 1
ATOM 1418 C C . VAL A 1 180 ? -3.250 10.404 14.682 1.00 97.06 180 VAL A C 1
ATOM 1420 O O . VAL A 1 180 ? -2.947 9.265 14.326 1.00 97.06 180 VAL A O 1
ATOM 1423 N N . ALA A 1 181 ? -3.851 10.658 15.849 1.00 96.69 181 ALA A N 1
ATOM 1424 C CA . ALA A 1 181 ? -4.205 9.612 16.806 1.00 96.69 181 ALA A CA 1
ATOM 1425 C C . ALA A 1 181 ? -5.152 8.576 16.182 1.00 96.69 181 ALA A C 1
ATOM 1427 O O . ALA A 1 181 ? -4.857 7.387 16.225 1.00 96.69 181 ALA A O 1
ATOM 1428 N N . PHE A 1 182 ? -6.222 9.014 15.512 1.00 95.81 182 PHE A N 1
ATOM 1429 C CA . PHE A 1 182 ? -7.163 8.137 14.816 1.00 95.81 182 PHE A CA 1
ATOM 1430 C C . PHE A 1 182 ? -6.466 7.258 13.769 1.00 95.81 182 PHE A C 1
ATOM 1432 O O . PHE A 1 182 ? -6.655 6.039 13.765 1.00 95.81 182 PHE A O 1
ATOM 1439 N N . ARG A 1 183 ? -5.614 7.851 12.918 1.00 95.38 183 ARG A N 1
ATOM 1440 C CA . ARG A 1 183 ? -4.863 7.119 11.883 1.00 95.38 183 ARG A CA 1
ATOM 1441 C C . ARG A 1 183 ? -3.914 6.082 12.486 1.00 95.38 183 ARG A C 1
ATOM 1443 O O . ARG A 1 183 ? -3.863 4.957 11.997 1.00 95.38 183 ARG A O 1
ATOM 1450 N N . GLN A 1 184 ? -3.199 6.435 13.554 1.00 94.50 184 GLN A N 1
ATOM 1451 C CA . GLN A 1 184 ? -2.315 5.508 14.270 1.00 94.50 184 GLN A CA 1
ATOM 1452 C C . GLN A 1 184 ? -3.107 4.372 14.919 1.00 94.50 184 GLN A C 1
ATOM 1454 O O . GLN A 1 184 ? -2.755 3.206 14.754 1.00 94.50 184 GLN A O 1
ATOM 1459 N N . THR A 1 185 ? -4.206 4.699 15.603 1.00 94.19 185 THR A N 1
ATOM 1460 C CA . THR A 1 185 ? -5.070 3.717 16.252 1.00 94.19 185 THR A CA 1
ATOM 1461 C C . THR A 1 185 ? -5.609 2.732 15.227 1.00 94.19 185 THR A C 1
ATOM 1463 O O . THR A 1 185 ? -5.370 1.542 15.382 1.00 94.19 185 THR A O 1
ATOM 1466 N N . ILE A 1 186 ? -6.265 3.176 14.151 1.00 92.56 186 ILE A N 1
ATOM 1467 C CA . ILE A 1 186 ? -6.860 2.243 13.183 1.00 92.56 186 ILE A CA 1
ATOM 1468 C C . ILE A 1 186 ? -5.801 1.399 12.452 1.00 92.56 186 ILE A C 1
ATOM 1470 O O . ILE A 1 186 ? -6.020 0.207 12.242 1.00 92.56 186 ILE A O 1
ATOM 1474 N N . ALA A 1 187 ? -4.629 1.969 12.141 1.00 91.06 187 ALA A N 1
ATOM 1475 C CA . ALA A 1 187 ? -3.519 1.245 11.515 1.00 91.06 187 ALA A CA 1
ATOM 1476 C C . ALA A 1 187 ? -2.896 0.178 12.433 1.00 91.06 187 ALA A C 1
ATOM 1478 O O . ALA A 1 187 ? -2.347 -0.811 11.946 1.00 91.06 187 ALA A O 1
ATOM 1479 N N . ALA A 1 188 ? -3.001 0.354 13.752 1.00 90.75 188 ALA A N 1
ATOM 1480 C CA . ALA A 1 188 ? -2.537 -0.604 14.749 1.00 90.75 188 ALA A CA 1
ATOM 1481 C C . ALA A 1 188 ? -3.521 -1.761 14.998 1.00 90.75 188 ALA A C 1
ATOM 1483 O O . ALA A 1 188 ? -3.272 -2.574 15.881 1.00 90.75 188 ALA A O 1
ATOM 1484 N N . HIS A 1 189 ? -4.622 -1.875 14.246 1.00 92.44 189 HIS A N 1
ATOM 1485 C CA . HIS A 1 189 ? -5.556 -2.990 14.396 1.00 92.44 189 HIS A CA 1
ATOM 1486 C C . HIS A 1 189 ? -5.390 -4.067 13.321 1.00 92.44 189 HIS A C 1
ATOM 1488 O O . HIS A 1 189 ? -5.071 -3.800 12.161 1.00 92.44 189 HIS A O 1
ATOM 1494 N N . LYS A 1 190 ? -5.714 -5.308 13.688 1.00 92.25 190 LYS A N 1
ATOM 1495 C CA . LYS A 1 190 ? -5.949 -6.407 12.747 1.00 92.25 190 LYS A CA 1
ATOM 1496 C C . LYS A 1 190 ? -7.418 -6.808 12.775 1.00 92.25 190 LYS A C 1
ATOM 1498 O O . LYS A 1 190 ? -7.940 -7.200 13.816 1.00 92.25 190 LYS A O 1
ATOM 1503 N N . LEU A 1 191 ? -8.067 -6.733 11.613 1.00 95.38 191 LEU A N 1
ATOM 1504 C CA . LEU A 1 191 ? -9.407 -7.270 11.393 1.00 95.38 191 LEU A CA 1
ATOM 1505 C C . LEU A 1 191 ? -9.290 -8.668 10.777 1.00 95.38 191 LEU A C 1
ATOM 1507 O O . LEU A 1 191 ? -8.822 -8.829 9.645 1.00 95.38 191 LEU A O 1
ATOM 1511 N N . VAL A 1 192 ? -9.728 -9.674 11.522 1.00 96.12 192 VAL A N 1
ATOM 1512 C CA . VAL A 1 192 ? -9.617 -11.091 11.164 1.00 96.12 192 VAL A CA 1
ATOM 1513 C C . VAL A 1 192 ? -10.982 -11.765 11.167 1.00 96.12 192 VAL A C 1
ATOM 1515 O O . VAL A 1 192 ? -11.982 -11.170 11.567 1.00 96.12 192 VAL A O 1
ATOM 1518 N N . VAL A 1 193 ? -11.028 -12.996 10.672 1.00 94.62 193 VAL A N 1
ATOM 1519 C CA . VAL A 1 193 ? -12.228 -13.837 10.680 1.00 94.62 193 VAL A CA 1
ATOM 1520 C C . VAL A 1 193 ? -11.988 -15.076 11.543 1.00 94.62 193 VAL A C 1
ATOM 1522 O O . VAL A 1 193 ? -10.957 -15.733 11.383 1.00 94.62 193 VAL A O 1
ATOM 1525 N N . ASP A 1 194 ? -12.906 -15.373 12.467 1.00 91.06 194 ASP A N 1
ATOM 1526 C CA . ASP A 1 194 ? -12.871 -16.611 13.261 1.00 91.06 194 ASP A CA 1
ATOM 1527 C C . ASP A 1 194 ? -13.436 -17.806 12.472 1.00 91.06 194 ASP A C 1
ATOM 1529 O O . ASP A 1 194 ? -13.965 -17.670 11.367 1.00 91.06 194 ASP A O 1
ATOM 1533 N N . VAL A 1 195 ? -13.287 -19.007 13.027 1.00 86.62 195 VAL A N 1
ATOM 1534 C CA . VAL A 1 195 ? -13.683 -20.289 12.423 1.00 86.62 195 VAL A CA 1
ATOM 1535 C C . VAL A 1 195 ? -15.173 -20.371 12.086 1.00 86.62 195 VAL A C 1
ATOM 1537 O O . VAL A 1 195 ? -15.553 -21.104 11.178 1.00 86.62 195 VAL A O 1
ATOM 1540 N N . ASP A 1 196 ? -16.009 -19.618 12.796 1.00 89.38 196 ASP A N 1
ATOM 1541 C CA . ASP A 1 196 ? -17.454 -19.511 12.581 1.00 89.38 196 ASP A CA 1
ATOM 1542 C C . ASP A 1 196 ? -17.837 -18.381 11.602 1.00 89.38 196 ASP A C 1
ATOM 1544 O O . ASP A 1 196 ? -19.017 -18.166 11.320 1.00 89.38 196 ASP A O 1
ATOM 1548 N N . GLY A 1 197 ? -16.847 -17.665 11.060 1.00 88.81 197 GLY A N 1
ATOM 1549 C CA . GLY A 1 197 ? -17.034 -16.562 10.123 1.00 88.81 197 GLY A CA 1
ATOM 1550 C C . GLY A 1 197 ? -17.224 -15.190 10.772 1.00 88.81 197 GLY A C 1
ATOM 1551 O O . GLY A 1 197 ? -17.395 -14.211 10.037 1.00 88.81 197 GLY A O 1
ATOM 1552 N N . GLN A 1 198 ? -17.185 -15.077 12.105 1.00 92.38 198 GLN A N 1
ATOM 1553 C CA . GLN A 1 198 ? -17.366 -13.792 12.780 1.00 92.38 198 GLN A CA 1
ATOM 1554 C C . GLN A 1 198 ? -16.149 -12.869 12.595 1.00 92.38 198 GLN A C 1
ATOM 1556 O O . GLN A 1 198 ? -15.003 -13.320 12.704 1.00 92.38 198 GLN A O 1
ATOM 1561 N N . PRO A 1 199 ? -16.360 -11.566 12.318 1.00 95.50 199 PRO A N 1
ATOM 1562 C CA . PRO A 1 199 ? -15.284 -10.586 12.342 1.00 95.50 199 PRO A CA 1
ATOM 1563 C C . PRO A 1 199 ? -14.779 -10.378 13.770 1.00 95.50 199 PRO A C 1
ATOM 1565 O O . PRO A 1 199 ? -15.563 -10.159 14.692 1.00 95.50 199 PRO A O 1
ATOM 1568 N N . MET A 1 200 ? -13.460 -10.349 13.934 1.00 95.50 200 MET A N 1
ATOM 1569 C CA . MET A 1 200 ? -12.809 -9.966 15.185 1.00 95.50 200 MET A CA 1
ATOM 1570 C C . MET A 1 200 ? -11.786 -8.866 14.920 1.00 95.50 200 MET A C 1
ATOM 1572 O O . MET A 1 200 ? -11.001 -8.957 13.975 1.00 95.50 200 MET A O 1
ATOM 1576 N N . LEU A 1 201 ? -11.794 -7.825 15.751 1.00 95.12 201 LEU A N 1
ATOM 1577 C CA . LEU A 1 201 ? -10.883 -6.690 15.653 1.00 95.12 201 LEU A CA 1
ATOM 1578 C C . LEU A 1 201 ? -9.948 -6.688 16.864 1.00 95.12 201 LEU A C 1
ATOM 1580 O O . LEU A 1 201 ? -10.410 -6.599 18.000 1.00 95.12 201 LEU A O 1
ATOM 1584 N N . PHE A 1 202 ? -8.645 -6.770 16.614 1.00 93.06 202 PHE A N 1
ATOM 1585 C CA . PHE A 1 202 ? -7.623 -6.810 17.657 1.00 93.06 202 PHE A CA 1
ATOM 1586 C C . PHE A 1 202 ? -6.741 -5.562 17.589 1.00 93.06 202 PHE A C 1
ATOM 1588 O O . PHE A 1 202 ? -6.164 -5.323 16.524 1.00 93.06 202 PHE A O 1
ATOM 1595 N N . PRO A 1 203 ? -6.618 -4.778 18.674 1.00 90.50 203 PRO A N 1
ATOM 1596 C CA . PRO A 1 203 ? -5.575 -3.764 18.786 1.00 90.50 203 PRO A CA 1
ATOM 1597 C C . PRO A 1 203 ? -4.208 -4.431 18.984 1.00 90.50 203 PRO A C 1
ATOM 1599 O O . PRO A 1 203 ? -4.118 -5.488 19.615 1.00 90.50 203 PRO A O 1
ATOM 1602 N N . LYS A 1 204 ? -3.159 -3.813 18.443 1.00 75.81 204 LYS A N 1
ATOM 1603 C CA . LYS A 1 204 ? -1.761 -4.116 18.758 1.00 75.81 204 LYS A CA 1
ATOM 1604 C C . LYS A 1 204 ? -1.279 -3.297 19.949 1.00 75.81 204 LYS A C 1
ATOM 1606 O O . LYS A 1 204 ? -1.683 -2.118 20.051 1.00 75.81 204 LYS A O 1
#

Nearest PDB structures (foldseek):
  3seo-assembly1_A  TM=2.373E-01  e=6.073E+00  Vibrio parahaemolyticus
  3seo-assembly1_B  TM=2.125E-01  e=5.353E+00  Vibrio parahaemolyticus

Solvent-accessible surface area (backbone atoms only — not comparable to full-atom values): 12271 Å² total; per-residue (Å²): 142,84,87,89,57,49,95,88,50,54,36,33,77,53,92,64,27,45,34,33,48,51,62,53,90,80,44,60,71,82,73,74,87,71,84,95,67,71,90,58,33,41,31,46,33,45,33,39,56,76,51,80,57,54,29,55,26,35,24,47,60,71,57,47,52,52,32,54,76,68,74,44,76,48,84,59,66,64,78,87,69,92,60,57,82,94,71,39,60,36,83,43,74,50,76,48,73,78,84,84,67,93,69,92,80,89,84,76,70,46,79,47,71,46,49,81,51,69,48,73,58,95,93,36,80,27,35,39,40,81,40,72,83,71,54,46,72,66,58,48,50,54,47,48,62,76,41,36,72,61,52,52,51,52,50,51,56,48,52,53,51,53,46,50,55,33,30,74,76,58,34,66,74,42,22,56,53,50,51,52,49,51,53,53,53,61,68,41,44,50,54,25,28,49,98,88,66,49,79,44,80,42,80,112

Secondary structure (DSSP, 8-state):
------TTSSEEEETTEEEEEEE-SS--TT---STTPPP-SSEEEEEEES-TTEEEEEE-HHHHHHHHHTTPPP-------S--TTTPPEEEEEE---S--SS------EEEEE-SS-EEETTEEEEEGGGTT---HHHHHHHHHHHHHHHHHHHHHHHHHHHHHHHHHHHHHHHHHHHHHHHHHHHTEEEEE-TTS-EEEEE-

Radius of gyration: 20.05 Å; Cα contacts (8 Å, |Δi|>4): 280; chains: 1; bounding box: 39×45×49 Å

Mean predicted aligned error: 5.71 Å